Protein AF-A0AAD7XKT9-F1 (afdb_monomer_lite)

Radius of gyration: 31.29 Å; chains: 1; bounding box: 62×63×90 Å

Structure (mmCIF, N/CA/C/O backbone):
data_AF-A0AAD7XKT9-F1
#
_entry.id   AF-A0AAD7XKT9-F1
#
loop_
_atom_site.group_PDB
_atom_site.id
_atom_site.type_symbol
_atom_site.label_atom_id
_atom_site.label_alt_id
_atom_site.label_comp_id
_atom_site.label_asym_id
_atom_site.label_entity_id
_atom_site.label_seq_id
_atom_site.pdbx_PDB_ins_code
_atom_site.Cartn_x
_atom_site.Cartn_y
_atom_site.Cartn_z
_atom_site.occupancy
_atom_site.B_iso_or_equiv
_atom_site.auth_seq_id
_atom_site.auth_comp_id
_atom_site.auth_asym_id
_atom_site.auth_atom_id
_atom_site.pdbx_PDB_model_num
ATOM 1 N N . MET A 1 1 ? 28.149 -13.168 -41.377 1.00 50.00 1 MET A N 1
ATOM 2 C CA . MET A 1 1 ? 27.224 -12.061 -41.075 1.00 50.00 1 MET A CA 1
ATOM 3 C C . MET A 1 1 ? 26.527 -12.476 -39.806 1.00 50.00 1 MET A C 1
ATOM 5 O O . MET A 1 1 ? 25.830 -13.478 -39.838 1.00 50.00 1 MET A O 1
ATOM 9 N N . ASP A 1 2 ? 26.851 -11.838 -38.690 1.00 61.97 2 ASP A N 1
ATOM 10 C CA . ASP A 1 2 ? 26.369 -12.260 -37.379 1.00 61.97 2 ASP A CA 1
ATOM 11 C C . ASP A 1 2 ? 24.854 -12.036 -37.296 1.00 61.97 2 ASP A C 1
ATOM 13 O O . ASP A 1 2 ? 24.376 -10.904 -37.407 1.00 61.97 2 ASP A O 1
ATOM 17 N N . ASP A 1 3 ? 24.083 -13.110 -37.130 1.00 72.94 3 ASP A N 1
ATOM 18 C CA . ASP A 1 3 ? 22.617 -13.035 -37.056 1.00 72.94 3 ASP A CA 1
ATOM 19 C C . ASP A 1 3 ? 22.148 -12.073 -35.948 1.00 72.94 3 ASP A C 1
ATOM 21 O O . ASP A 1 3 ? 21.093 -11.444 -36.049 1.00 72.94 3 ASP A O 1
ATOM 25 N N . ASP A 1 4 ? 22.965 -11.912 -34.908 1.00 74.69 4 ASP A N 1
ATOM 26 C CA . ASP A 1 4 ? 22.652 -11.119 -33.721 1.00 74.69 4 ASP A CA 1
ATOM 27 C C . ASP A 1 4 ? 22.778 -9.608 -33.973 1.00 74.69 4 ASP A C 1
ATOM 29 O O . ASP A 1 4 ? 21.993 -8.817 -33.439 1.00 74.69 4 ASP A O 1
ATOM 33 N N . THR A 1 5 ? 23.707 -9.180 -34.841 1.00 80.94 5 THR A N 1
ATOM 34 C CA . THR A 1 5 ? 23.798 -7.766 -35.255 1.00 80.94 5 THR A CA 1
ATOM 35 C C . THR A 1 5 ? 22.624 -7.395 -36.156 1.00 80.94 5 THR A C 1
ATOM 37 O O . THR A 1 5 ? 21.988 -6.360 -35.946 1.00 80.94 5 THR A O 1
ATOM 40 N N . SER A 1 6 ? 22.249 -8.299 -37.064 1.00 85.75 6 SER A N 1
ATOM 41 C CA . SER A 1 6 ? 21.076 -8.140 -37.934 1.00 85.75 6 SER A CA 1
ATOM 42 C C . SER A 1 6 ? 19.774 -8.039 -37.128 1.00 85.75 6 SER A C 1
ATOM 44 O O . SER A 1 6 ? 18.918 -7.198 -37.418 1.00 85.75 6 SER A O 1
ATOM 46 N N . LEU A 1 7 ? 19.636 -8.841 -36.064 1.00 86.19 7 LEU A N 1
ATOM 47 C CA . LEU A 1 7 ? 18.482 -8.804 -35.164 1.00 86.19 7 LEU A CA 1
ATOM 48 C C . LEU A 1 7 ? 18.385 -7.474 -34.403 1.00 86.19 7 LEU A C 1
ATOM 50 O O . LEU A 1 7 ? 17.301 -6.892 -34.307 1.00 86.19 7 LEU A O 1
ATOM 54 N N . ARG A 1 8 ? 19.508 -6.970 -33.881 1.00 88.56 8 ARG A N 1
ATOM 55 C CA . ARG A 1 8 ? 19.562 -5.691 -33.157 1.00 88.56 8 ARG A CA 1
ATOM 56 C C . ARG A 1 8 ? 19.180 -4.512 -34.046 1.00 88.56 8 ARG A C 1
ATOM 58 O O . ARG A 1 8 ? 18.390 -3.666 -33.620 1.00 88.56 8 ARG A O 1
ATOM 65 N N . ASP A 1 9 ? 19.671 -4.490 -35.279 1.00 89.69 9 ASP A N 1
ATOM 66 C CA . ASP A 1 9 ? 19.335 -3.450 -36.251 1.00 89.69 9 ASP A CA 1
ATOM 67 C C . ASP A 1 9 ? 17.856 -3.495 -36.652 1.00 89.69 9 ASP A C 1
ATOM 69 O O . ASP A 1 9 ? 17.202 -2.449 -36.729 1.00 89.69 9 ASP A O 1
ATOM 73 N N . ALA A 1 10 ? 17.293 -4.693 -36.846 1.00 89.31 10 ALA A N 1
ATOM 74 C CA . ALA A 1 10 ? 15.871 -4.868 -37.134 1.00 89.31 10 ALA A CA 1
ATOM 75 C C . ALA A 1 10 ? 14.988 -4.393 -35.969 1.00 89.31 10 ALA A C 1
ATOM 77 O O . ALA A 1 10 ? 14.050 -3.622 -36.179 1.00 89.31 10 ALA A O 1
ATOM 78 N N . VAL A 1 11 ? 15.321 -4.764 -34.727 1.00 89.88 11 VAL A N 1
ATOM 79 C CA . VAL A 1 11 ? 14.619 -4.279 -33.525 1.00 89.88 11 VAL A CA 1
ATOM 80 C C . VAL A 1 11 ? 14.697 -2.752 -33.429 1.00 89.88 11 VAL A C 1
ATOM 82 O O . VAL A 1 11 ? 13.676 -2.096 -33.217 1.00 89.88 11 VAL A O 1
ATOM 85 N N . GLY A 1 12 ? 15.873 -2.164 -33.667 1.00 89.25 12 GLY A N 1
ATOM 86 C CA . GLY A 1 12 ? 16.052 -0.712 -33.682 1.00 89.25 12 GLY A CA 1
ATOM 87 C C . GLY A 1 12 ? 15.210 -0.004 -34.751 1.00 89.25 12 GLY A C 1
ATOM 88 O O . GLY A 1 12 ? 14.642 1.056 -34.485 1.00 89.25 12 GLY A O 1
ATOM 89 N N . LYS A 1 13 ? 15.076 -0.583 -35.952 1.00 90.56 13 LYS A N 1
ATOM 90 C CA . LYS A 1 13 ? 14.202 -0.057 -37.018 1.00 90.56 13 LYS A CA 1
ATOM 91 C C . LYS A 1 13 ? 12.722 -0.127 -36.640 1.00 90.56 13 LYS A C 1
ATOM 93 O O . LYS A 1 13 ? 12.001 0.843 -36.871 1.00 90.56 13 LYS A O 1
ATOM 98 N N . VAL A 1 14 ? 1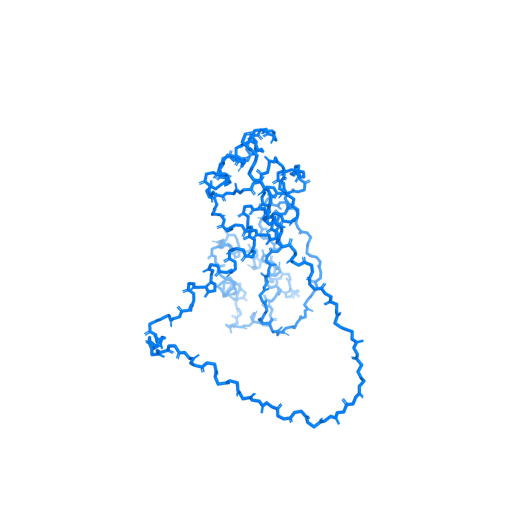2.278 -1.228 -36.033 1.00 90.88 14 VAL A N 1
ATOM 99 C CA . VAL A 1 14 ? 10.883 -1.398 -35.591 1.00 90.88 14 VAL A CA 1
ATOM 100 C C . VAL A 1 14 ? 10.526 -0.392 -34.496 1.00 90.88 14 VAL A C 1
ATOM 102 O O . VAL A 1 14 ? 9.491 0.262 -34.586 1.00 90.88 14 VAL A O 1
ATOM 105 N N . LEU A 1 15 ? 11.404 -0.178 -33.514 1.00 89.50 15 LEU A N 1
ATOM 106 C CA . LEU A 1 15 ? 11.154 0.750 -32.400 1.00 89.50 15 LEU A CA 1
ATOM 107 C C . LEU A 1 15 ? 11.192 2.232 -32.792 1.00 89.50 15 LEU A C 1
ATOM 109 O O . LEU A 1 15 ? 10.666 3.074 -32.070 1.00 89.50 15 LEU A O 1
ATOM 113 N N . LYS A 1 16 ? 11.777 2.571 -33.946 1.00 88.44 16 LYS A N 1
ATOM 114 C CA . LYS A 1 16 ? 11.641 3.913 -34.539 1.00 88.44 16 LYS A CA 1
ATOM 115 C C . LYS A 1 16 ? 10.251 4.150 -35.131 1.00 88.44 16 LYS A C 1
ATOM 117 O O . LYS A 1 16 ? 9.827 5.296 -35.226 1.00 88.44 16 LYS A O 1
ATOM 122 N N . LYS A 1 17 ? 9.569 3.083 -35.558 1.00 87.19 17 LYS A N 1
ATOM 123 C CA . LYS A 1 17 ? 8.234 3.139 -36.172 1.00 87.19 17 LYS A CA 1
ATOM 124 C C . LYS A 1 17 ? 7.115 2.951 -35.144 1.00 87.19 17 LYS A C 1
ATOM 126 O O . LYS A 1 17 ? 5.998 3.401 -35.376 1.00 87.19 17 LYS A O 1
ATOM 131 N N . VAL A 1 18 ? 7.403 2.263 -34.040 1.00 86.44 18 VAL A N 1
ATOM 132 C CA . VAL A 1 18 ? 6.399 1.729 -33.119 1.00 86.44 18 VAL A CA 1
ATOM 133 C C . VAL A 1 18 ? 6.834 1.926 -31.667 1.00 86.44 18 VAL A C 1
ATOM 135 O O . VAL A 1 18 ? 7.963 1.601 -31.306 1.00 86.44 18 VAL A O 1
ATOM 138 N N . ASP A 1 19 ? 5.924 2.416 -30.819 1.00 85.69 19 ASP A N 1
ATOM 139 C CA . ASP A 1 19 ? 6.184 2.571 -29.384 1.00 85.69 19 ASP A CA 1
ATOM 140 C C . ASP A 1 19 ? 6.036 1.212 -28.659 1.00 85.69 19 ASP A C 1
ATOM 142 O O . ASP A 1 19 ? 4.958 0.601 -28.694 1.00 85.69 19 ASP A O 1
ATOM 146 N N . PRO A 1 20 ? 7.089 0.711 -27.982 1.00 82.69 20 PRO A N 1
ATOM 147 C CA . PRO A 1 20 ? 7.028 -0.551 -27.247 1.00 82.69 20 PRO A CA 1
ATOM 148 C C . PRO A 1 20 ? 6.106 -0.509 -26.019 1.00 82.69 20 PRO A C 1
ATOM 150 O O . PRO A 1 20 ? 5.779 -1.565 -25.480 1.00 82.69 20 PRO A O 1
ATOM 153 N N . ALA A 1 21 ? 5.700 0.675 -25.544 1.00 80.88 21 ALA A N 1
ATOM 154 C CA . ALA A 1 21 ? 4.776 0.804 -24.417 1.00 80.88 21 ALA A CA 1
ATOM 155 C C . ALA A 1 21 ? 3.319 0.528 -24.812 1.00 80.88 21 ALA A C 1
ATOM 157 O O . ALA A 1 21 ? 2.537 0.050 -23.990 1.00 80.88 21 ALA A O 1
ATOM 158 N N . THR A 1 22 ? 2.954 0.832 -26.058 1.00 84.69 22 THR A N 1
ATOM 159 C CA . THR A 1 22 ? 1.606 0.600 -26.594 1.00 84.69 22 THR A CA 1
ATOM 160 C C . THR A 1 22 ? 1.512 -0.728 -27.333 1.00 84.69 22 THR A C 1
ATOM 162 O O . THR A 1 22 ? 0.444 -1.335 -27.375 1.00 84.69 22 THR A O 1
ATOM 165 N N . THR A 1 23 ? 2.632 -1.202 -27.878 1.00 85.00 23 THR A N 1
ATOM 166 C CA . THR A 1 23 ? 2.658 -2.358 -28.770 1.00 85.00 23 THR A CA 1
ATOM 167 C C . THR A 1 23 ? 3.185 -3.595 -28.060 1.00 85.00 23 THR A C 1
ATOM 169 O O . THR A 1 23 ? 4.271 -3.604 -27.484 1.00 85.00 23 THR A O 1
ATOM 172 N N . GLY A 1 24 ? 2.415 -4.683 -28.108 1.00 88.38 24 GLY A N 1
ATOM 173 C CA . GLY A 1 24 ? 2.778 -5.927 -27.439 1.00 88.38 24 GLY A CA 1
ATOM 174 C C . GLY A 1 24 ? 4.003 -6.607 -28.063 1.00 88.38 24 GLY A C 1
ATOM 175 O O . GLY A 1 24 ? 4.205 -6.592 -29.275 1.00 88.38 24 GLY A O 1
ATOM 176 N N . LEU A 1 25 ? 4.779 -7.328 -27.245 1.00 87.75 25 LEU A N 1
ATOM 177 C CA . LEU A 1 25 ? 5.986 -8.059 -27.679 1.00 87.75 25 LEU A CA 1
ATOM 178 C C . LEU A 1 25 ? 5.736 -9.032 -28.852 1.00 87.75 25 LEU A C 1
ATOM 180 O O . LEU A 1 25 ? 6.631 -9.295 -29.652 1.00 87.75 25 LEU A O 1
ATOM 184 N N . ARG A 1 26 ? 4.519 -9.582 -28.953 1.00 89.88 26 ARG A N 1
ATOM 185 C CA . ARG A 1 26 ? 4.109 -10.469 -30.054 1.00 89.88 26 ARG A CA 1
ATOM 186 C C . ARG A 1 26 ? 4.078 -9.741 -31.399 1.00 89.88 26 ARG A C 1
ATOM 188 O O . ARG A 1 26 ? 4.425 -10.327 -32.416 1.00 89.88 26 ARG A O 1
ATOM 195 N N . GLU A 1 27 ? 3.639 -8.494 -31.398 1.00 90.25 27 GLU A N 1
ATOM 196 C CA . GLU A 1 27 ? 3.500 -7.677 -32.598 1.00 90.25 27 GLU A CA 1
ATOM 197 C C . GLU A 1 27 ? 4.849 -7.098 -33.020 1.00 90.25 27 GLU A C 1
ATOM 199 O O . GLU A 1 27 ? 5.222 -7.225 -34.181 1.00 90.25 27 GLU A O 1
ATOM 204 N N . ILE A 1 28 ? 5.654 -6.642 -32.054 1.00 89.50 28 ILE A N 1
ATOM 205 C CA . ILE A 1 28 ? 7.054 -6.255 -32.289 1.00 89.50 28 ILE A CA 1
ATOM 206 C C . ILE A 1 28 ? 7.828 -7.404 -32.952 1.00 89.50 28 ILE A C 1
ATOM 208 O O . ILE A 1 28 ? 8.556 -7.182 -33.912 1.00 89.50 28 ILE A O 1
ATOM 212 N N . ARG A 1 29 ? 7.623 -8.652 -32.512 1.00 91.38 29 ARG A N 1
ATOM 213 C CA . ARG A 1 29 ? 8.248 -9.824 -33.145 1.00 91.38 29 ARG A CA 1
ATOM 214 C C . ARG A 1 29 ? 7.833 -10.021 -34.592 1.00 91.38 29 ARG A C 1
ATOM 216 O O . ARG A 1 29 ? 8.696 -10.247 -35.424 1.00 91.38 29 ARG A O 1
ATOM 223 N N . ARG A 1 30 ? 6.536 -9.938 -34.890 1.00 88.69 30 ARG A N 1
ATOM 224 C CA . ARG A 1 30 ? 6.042 -10.076 -36.269 1.00 88.69 30 ARG A CA 1
ATOM 225 C C . ARG A 1 30 ? 6.650 -9.017 -37.184 1.00 88.69 30 ARG A C 1
ATOM 227 O O . ARG A 1 30 ? 6.999 -9.315 -38.320 1.00 88.69 30 ARG A O 1
ATOM 234 N N . LEU A 1 31 ? 6.809 -7.798 -36.676 1.00 90.06 31 LEU A N 1
ATOM 235 C CA . LEU A 1 31 ? 7.451 -6.713 -37.412 1.00 90.06 31 LEU A CA 1
ATOM 236 C C . LEU A 1 31 ? 8.945 -6.987 -37.635 1.00 90.06 31 LEU A C 1
ATOM 238 O O . LEU A 1 31 ? 9.432 -6.779 -38.739 1.00 90.06 31 LEU A O 1
ATOM 242 N N . VAL A 1 32 ? 9.651 -7.528 -36.639 1.00 90.25 32 VAL A N 1
ATOM 243 C CA . VAL A 1 32 ? 11.058 -7.948 -36.781 1.00 90.25 32 VAL A CA 1
ATOM 244 C C . VAL A 1 32 ? 11.206 -9.102 -37.783 1.00 90.25 32 VAL A C 1
ATOM 246 O O . VAL A 1 32 ? 12.103 -9.062 -38.618 1.00 90.25 32 VAL A O 1
ATOM 249 N N . GLU A 1 33 ? 10.307 -10.090 -37.760 1.00 89.69 33 GLU A N 1
ATOM 250 C CA . GLU A 1 33 ? 10.266 -11.186 -38.745 1.00 89.69 33 GLU A CA 1
ATOM 251 C C . GLU A 1 33 ? 10.058 -10.651 -40.168 1.00 89.69 33 GLU A C 1
ATOM 253 O O . GLU A 1 33 ? 10.706 -11.113 -41.104 1.00 89.69 33 GLU A O 1
ATOM 258 N N . THR A 1 34 ? 9.213 -9.627 -40.317 1.00 89.44 34 THR A N 1
ATOM 259 C CA . THR A 1 34 ? 8.946 -8.973 -41.606 1.00 89.44 34 THR A CA 1
ATOM 260 C C . THR A 1 34 ? 10.161 -8.187 -42.108 1.00 89.44 34 THR A C 1
ATOM 262 O O . THR A 1 34 ? 10.492 -8.265 -43.286 1.00 89.44 34 THR A O 1
ATOM 265 N N . GLU A 1 35 ? 10.859 -7.461 -41.230 1.00 89.00 35 GLU A N 1
ATOM 266 C CA . GLU A 1 35 ? 12.060 -6.682 -41.584 1.00 89.00 35 GLU A CA 1
ATOM 267 C C . GLU A 1 35 ? 13.264 -7.570 -41.945 1.00 89.00 35 GLU A C 1
ATOM 269 O O . GLU A 1 35 ? 14.113 -7.156 -42.731 1.00 89.00 35 GLU A O 1
ATOM 274 N N . LEU A 1 36 ? 13.335 -8.787 -41.396 1.00 86.75 36 LEU A N 1
ATOM 275 C CA . LEU A 1 36 ? 14.387 -9.766 -41.697 1.00 86.75 36 LEU A CA 1
ATOM 276 C C . LEU A 1 36 ? 14.007 -10.756 -42.812 1.00 86.75 36 LEU A C 1
ATOM 278 O O . LEU A 1 36 ? 14.834 -11.581 -43.193 1.00 86.75 36 LEU A O 1
ATOM 282 N N . GLY A 1 37 ? 12.774 -10.703 -43.328 1.00 86.25 37 GLY A N 1
ATOM 283 C CA . GLY A 1 37 ? 12.284 -11.643 -44.342 1.00 86.25 37 GLY A CA 1
ATOM 284 C C . GLY A 1 37 ? 12.218 -13.096 -43.856 1.00 86.25 37 GLY A C 1
ATOM 285 O O . GLY A 1 37 ? 12.371 -14.023 -44.651 1.00 86.25 37 GLY A O 1
ATOM 286 N N . LEU A 1 38 ? 12.033 -13.308 -42.550 1.00 86.00 38 LEU A N 1
ATOM 287 C CA . LEU A 1 38 ? 12.023 -14.632 -41.933 1.00 86.00 38 LEU A CA 1
ATOM 288 C C . LEU A 1 38 ? 10.631 -15.272 -41.986 1.00 86.00 38 LEU A C 1
ATOM 290 O O . LEU A 1 38 ? 9.602 -14.598 -42.048 1.00 86.00 38 LEU A O 1
ATOM 294 N N . ALA A 1 39 ? 10.600 -16.604 -41.910 1.00 84.56 39 ALA A N 1
ATOM 295 C CA . ALA A 1 39 ? 9.352 -17.351 -41.795 1.00 84.56 39 ALA A CA 1
ATOM 296 C C . ALA A 1 39 ? 8.579 -16.945 -40.521 1.00 84.56 39 ALA A C 1
ATOM 298 O O . ALA A 1 39 ? 9.194 -16.644 -39.491 1.00 84.56 39 ALA A O 1
ATOM 299 N N . PRO A 1 40 ? 7.234 -16.976 -40.544 1.00 83.62 40 PRO A N 1
ATOM 300 C CA . PRO A 1 40 ? 6.444 -16.643 -39.366 1.00 83.62 40 PRO A CA 1
ATOM 301 C C . PRO A 1 40 ? 6.806 -17.584 -38.215 1.00 83.62 40 PRO A C 1
ATOM 303 O O . PRO A 1 40 ? 6.849 -18.799 -38.410 1.00 83.62 40 PRO A O 1
ATOM 306 N N . LYS A 1 41 ? 7.009 -17.030 -37.012 1.00 83.69 41 LYS A N 1
ATOM 307 C CA . LYS A 1 41 ? 7.456 -17.746 -35.797 1.00 83.69 41 LYS A CA 1
ATOM 308 C C . LYS A 1 41 ? 8.931 -18.159 -35.776 1.00 83.69 41 LYS A C 1
ATOM 310 O O . LYS A 1 41 ? 9.358 -18.777 -34.800 1.00 83.69 41 LYS A O 1
ATOM 315 N N . ALA A 1 42 ? 9.740 -17.814 -36.778 1.00 83.00 42 ALA A N 1
ATOM 316 C CA . ALA A 1 42 ? 11.180 -18.087 -36.736 1.00 83.00 42 ALA A CA 1
ATOM 317 C C . ALA A 1 42 ? 11.863 -17.399 -35.537 1.00 83.00 42 ALA A C 1
ATOM 319 O O . ALA A 1 42 ? 12.819 -17.927 -34.968 1.00 83.00 42 ALA A O 1
ATOM 320 N N . CYS A 1 43 ? 11.327 -16.260 -35.087 1.00 82.81 43 CYS A N 1
ATOM 321 C CA . CYS A 1 43 ? 11.841 -15.529 -33.934 1.00 82.81 43 CYS A CA 1
ATOM 322 C C . CYS A 1 43 ? 11.267 -16.011 -32.587 1.00 82.81 43 CYS A C 1
ATOM 324 O O . CYS A 1 43 ? 11.541 -15.394 -31.555 1.00 82.81 43 CYS A O 1
ATOM 326 N N . ASP A 1 44 ? 10.484 -17.099 -32.547 1.00 85.38 44 ASP A N 1
ATOM 327 C CA . ASP A 1 44 ? 9.947 -17.632 -31.288 1.00 85.38 44 ASP A CA 1
ATOM 328 C C . ASP A 1 44 ? 11.047 -18.185 -30.377 1.00 85.38 44 ASP A C 1
ATOM 330 O O . ASP A 1 44 ? 11.004 -17.948 -29.167 1.00 85.38 44 ASP A O 1
ATOM 334 N N . ALA A 1 45 ? 12.066 -18.825 -30.958 1.00 83.94 45 ALA A N 1
ATOM 335 C CA . ALA A 1 45 ? 13.240 -19.310 -30.231 1.00 83.94 45 ALA A CA 1
ATOM 336 C C . ALA A 1 45 ? 14.094 -18.164 -29.656 1.00 83.94 45 ALA A C 1
ATOM 338 O O . ALA A 1 45 ? 14.691 -18.314 -28.595 1.00 83.94 45 ALA A O 1
ATOM 339 N N . ARG A 1 46 ? 14.095 -16.994 -30.313 1.00 83.75 46 ARG A N 1
ATOM 340 C CA . ARG A 1 46 ? 14.837 -15.784 -29.902 1.00 83.75 46 ARG A CA 1
ATOM 341 C C . ARG A 1 46 ? 13.943 -14.738 -29.222 1.00 83.75 46 ARG A C 1
ATOM 343 O O . ARG A 1 46 ? 14.266 -13.553 -29.158 1.00 83.75 46 ARG A O 1
ATOM 350 N N . LYS A 1 47 ? 12.793 -15.164 -28.684 1.00 87.12 47 LYS A N 1
ATOM 351 C CA . LYS A 1 47 ? 11.822 -14.302 -27.987 1.00 87.12 47 LYS A CA 1
ATOM 352 C C . LYS A 1 47 ? 12.462 -13.448 -26.896 1.00 87.12 47 LYS A C 1
ATOM 354 O O . LYS A 1 47 ? 12.146 -12.261 -26.785 1.00 87.12 47 LYS A O 1
ATOM 359 N N . ASP A 1 48 ? 13.270 -14.080 -26.058 1.00 86.06 48 ASP A N 1
ATOM 360 C CA . ASP A 1 48 ? 13.836 -13.442 -24.872 1.00 86.06 48 ASP A CA 1
ATOM 361 C C . ASP A 1 48 ? 14.952 -12.468 -25.248 1.00 86.06 48 ASP A C 1
ATOM 363 O O . ASP A 1 48 ? 15.077 -11.401 -24.649 1.00 86.06 48 ASP A O 1
ATOM 367 N N . GLU A 1 49 ? 15.675 -12.774 -26.321 1.00 86.44 49 GLU A N 1
ATOM 368 C CA . GLU A 1 49 ? 16.683 -11.901 -26.909 1.00 86.44 49 GLU A CA 1
ATOM 369 C C . GLU A 1 49 ? 16.058 -10.638 -27.512 1.00 86.44 49 GLU A C 1
ATOM 371 O O . GLU A 1 49 ? 16.466 -9.529 -27.173 1.00 86.44 49 GLU A O 1
ATOM 376 N N . ILE A 1 50 ? 14.975 -10.771 -28.288 1.00 86.44 50 ILE A N 1
ATOM 377 C CA . ILE A 1 50 ? 14.215 -9.616 -28.796 1.00 86.44 50 ILE A CA 1
ATOM 378 C C . ILE A 1 50 ? 13.677 -8.773 -27.637 1.00 86.44 50 ILE A C 1
ATOM 380 O O . ILE A 1 50 ? 13.753 -7.548 -27.675 1.00 86.44 50 ILE A O 1
ATOM 384 N N . ARG A 1 51 ? 13.160 -9.403 -26.575 1.00 88.50 51 ARG A N 1
ATOM 385 C CA . ARG A 1 51 ? 12.676 -8.679 -25.389 1.00 88.50 51 ARG A CA 1
ATOM 386 C C . ARG A 1 51 ? 13.795 -7.879 -24.722 1.00 88.50 51 ARG A C 1
ATOM 388 O O . ARG A 1 51 ? 13.570 -6.725 -24.357 1.00 88.50 51 ARG A O 1
ATOM 395 N N . ARG A 1 52 ? 14.979 -8.477 -24.570 1.00 87.62 52 ARG A N 1
ATOM 396 C CA . ARG A 1 52 ? 16.164 -7.814 -24.014 1.00 87.62 52 ARG A CA 1
ATOM 397 C C . ARG A 1 52 ? 16.585 -6.631 -24.881 1.00 87.62 52 ARG A C 1
ATOM 399 O O . ARG A 1 52 ? 16.766 -5.541 -24.351 1.00 87.62 52 ARG A O 1
ATOM 406 N N . LEU A 1 53 ? 16.652 -6.822 -26.195 1.00 87.00 53 LEU A N 1
ATOM 407 C CA . LEU A 1 53 ? 17.005 -5.766 -27.139 1.00 87.00 53 LEU A CA 1
ATOM 408 C C . LEU A 1 53 ? 15.991 -4.624 -27.122 1.00 87.00 53 LEU A C 1
ATOM 410 O O . LEU A 1 53 ? 16.399 -3.469 -27.133 1.00 87.00 53 LEU A O 1
ATOM 414 N N . VAL A 1 54 ? 14.690 -4.909 -27.023 1.00 87.56 54 VAL A N 1
ATOM 415 C CA . VAL A 1 54 ? 13.650 -3.874 -26.898 1.00 87.56 54 VAL A CA 1
ATOM 416 C C . VAL A 1 54 ? 13.823 -3.053 -25.621 1.00 87.56 54 VAL A C 1
ATOM 418 O O . VAL A 1 54 ? 13.745 -1.829 -25.663 1.00 87.56 54 VAL A O 1
ATOM 421 N N . LEU A 1 55 ? 14.116 -3.701 -24.492 1.00 83.94 55 LEU A N 1
ATOM 422 C CA . LEU A 1 55 ? 14.409 -3.012 -23.229 1.00 83.94 55 LEU A CA 1
ATOM 423 C C . LEU A 1 55 ? 15.693 -2.173 -23.309 1.00 83.94 55 LEU A C 1
ATOM 425 O O . LEU A 1 55 ? 15.740 -1.074 -22.762 1.00 83.94 55 LEU A O 1
ATOM 429 N N . GLU A 1 56 ? 16.718 -2.673 -23.998 1.00 82.81 56 GLU A N 1
ATOM 430 C CA . GLU A 1 56 ? 18.017 -2.010 -24.136 1.00 82.81 56 GLU A CA 1
ATOM 431 C C . GLU A 1 56 ? 17.978 -0.809 -25.093 1.00 82.81 56 GLU A C 1
ATOM 433 O O . GLU A 1 56 ? 18.580 0.225 -24.810 1.00 82.81 56 GLU A O 1
ATOM 438 N N . THR A 1 57 ? 17.257 -0.937 -26.208 1.00 76.81 57 THR A N 1
ATOM 439 C CA . THR A 1 57 ? 17.181 0.072 -27.279 1.00 76.81 57 THR A CA 1
ATOM 440 C C . THR A 1 57 ? 16.035 1.064 -27.105 1.00 76.81 57 THR A C 1
ATOM 442 O O . THR A 1 57 ? 16.062 2.136 -27.711 1.00 76.81 57 THR A O 1
ATOM 445 N N . SER A 1 58 ? 15.043 0.761 -26.260 1.00 70.19 58 SER A N 1
ATOM 446 C CA . SER A 1 58 ? 14.029 1.746 -25.889 1.00 70.19 58 SER A CA 1
ATOM 447 C C . SER A 1 58 ? 14.684 2.930 -25.160 1.00 70.19 58 SER A C 1
ATOM 449 O O . SER A 1 58 ? 15.495 2.726 -24.249 1.00 70.19 58 SER A O 1
ATOM 451 N N . PRO A 1 59 ? 14.369 4.186 -25.533 1.00 59.03 59 PRO A N 1
ATOM 452 C CA . PRO A 1 59 ? 14.926 5.342 -24.855 1.00 59.03 59 PRO A CA 1
ATOM 453 C C . PRO A 1 59 ? 14.472 5.311 -23.397 1.00 59.03 59 PRO A C 1
ATOM 455 O O . PRO A 1 59 ? 13.295 5.512 -23.087 1.00 59.03 59 PRO A O 1
ATOM 458 N N . LYS A 1 60 ? 15.425 5.057 -22.491 1.00 52.84 60 LYS A N 1
ATOM 459 C CA . LYS A 1 60 ? 15.242 5.165 -21.044 1.00 52.84 60 LYS A CA 1
ATOM 460 C C . LYS A 1 60 ? 14.828 6.603 -20.727 1.00 52.84 60 LYS A C 1
ATOM 462 O O . LYS A 1 60 ? 15.671 7.456 -20.454 1.00 52.84 60 LYS A O 1
ATOM 467 N N . LYS A 1 61 ? 13.524 6.900 -20.737 1.00 49.09 61 LYS A N 1
ATOM 468 C CA . LYS A 1 61 ? 12.994 8.059 -20.012 1.00 49.09 61 LYS A CA 1
ATOM 469 C C . LYS A 1 61 ? 13.522 7.903 -18.592 1.00 49.09 61 LYS A C 1
ATOM 471 O O . LYS A 1 61 ? 13.189 6.905 -17.960 1.00 49.09 61 LYS A O 1
ATOM 476 N N . LYS A 1 62 ? 14.386 8.829 -18.150 1.00 43.31 62 LYS A N 1
ATOM 477 C CA . LYS A 1 62 ? 14.987 8.893 -16.808 1.00 43.31 62 LYS A CA 1
ATOM 478 C C . LYS A 1 62 ? 13.924 8.579 -15.750 1.00 43.31 62 LYS A C 1
ATOM 480 O O . LYS A 1 62 ? 13.215 9.461 -15.279 1.00 43.31 62 LYS A O 1
ATOM 485 N N . LYS A 1 63 ? 13.803 7.309 -15.388 1.00 43.47 63 LYS A N 1
ATOM 486 C CA . LYS A 1 63 ? 13.110 6.842 -14.201 1.00 43.47 63 LYS A CA 1
ATOM 487 C C . LYS A 1 63 ? 14.180 6.170 -13.367 1.00 43.47 63 LYS A C 1
ATOM 489 O O . LYS A 1 63 ? 14.954 5.354 -13.856 1.00 43.47 63 LYS A O 1
ATOM 494 N N . ARG A 1 64 ? 14.256 6.681 -12.146 1.00 40.56 64 ARG A N 1
ATOM 495 C CA . ARG A 1 64 ? 15.202 6.378 -11.081 1.00 40.56 64 ARG A CA 1
ATOM 496 C C . ARG A 1 64 ? 15.543 4.889 -11.024 1.00 40.56 64 ARG A C 1
ATOM 498 O O . ARG A 1 64 ? 14.670 4.044 -11.208 1.00 40.56 64 ARG A O 1
ATOM 505 N N . ALA A 1 65 ? 16.819 4.629 -10.761 1.00 47.41 65 ALA A N 1
ATOM 506 C CA . ALA A 1 65 ? 17.402 3.313 -10.592 1.00 47.41 65 ALA A CA 1
ATOM 507 C C . ALA A 1 65 ? 16.523 2.400 -9.722 1.00 47.41 65 ALA A C 1
ATOM 509 O O . ALA A 1 65 ? 16.241 2.704 -8.564 1.00 47.41 65 ALA A O 1
ATOM 510 N N . ARG A 1 66 ? 16.131 1.259 -10.286 1.00 42.78 66 ARG A N 1
ATOM 511 C CA . ARG A 1 66 ? 15.932 0.025 -9.533 1.00 42.78 66 ARG A CA 1
ATOM 512 C C . ARG A 1 66 ? 16.890 -1.000 -10.121 1.00 42.78 66 ARG A C 1
ATOM 514 O O . ARG A 1 66 ? 16.877 -1.230 -11.327 1.00 42.78 66 ARG A O 1
ATOM 521 N N . ASN A 1 67 ? 17.759 -1.503 -9.250 1.00 47.50 67 ASN A N 1
ATOM 522 C CA . ASN A 1 67 ? 18.581 -2.680 -9.476 1.00 47.50 67 ASN A CA 1
ATOM 523 C C . ASN A 1 67 ? 17.662 -3.872 -9.745 1.00 47.50 67 ASN A C 1
ATOM 525 O O . ASN A 1 67 ? 16.815 -4.173 -8.909 1.00 47.50 67 ASN A O 1
ATOM 529 N N . ASP A 1 68 ? 17.879 -4.548 -10.864 1.00 41.06 68 ASP A N 1
ATOM 530 C CA . ASP A 1 68 ? 17.458 -5.929 -11.072 1.00 41.06 68 ASP A CA 1
ATOM 531 C C . ASP A 1 68 ? 18.695 -6.677 -11.561 1.00 41.06 68 ASP A C 1
ATOM 533 O O . ASP A 1 68 ? 19.022 -6.699 -12.749 1.00 41.06 68 ASP A O 1
ATOM 537 N N . ASP A 1 69 ? 19.413 -7.221 -10.586 1.00 46.47 69 ASP A N 1
ATOM 538 C CA . ASP A 1 69 ? 20.198 -8.424 -10.774 1.00 46.47 69 ASP A CA 1
ATOM 539 C C . ASP A 1 69 ? 19.375 -9.590 -10.210 1.00 46.47 69 ASP A C 1
ATOM 541 O O . ASP A 1 69 ? 18.556 -9.411 -9.307 1.00 46.47 69 ASP A O 1
ATOM 545 N N . VAL A 1 70 ? 19.671 -10.783 -10.711 1.00 43.03 70 VAL A N 1
ATOM 546 C CA . VAL A 1 70 ? 19.121 -12.100 -10.366 1.00 43.03 70 VAL A CA 1
ATOM 547 C C . VAL A 1 70 ? 18.055 -12.678 -11.308 1.00 43.03 70 VAL A C 1
ATOM 549 O O . VAL A 1 70 ? 16.971 -12.166 -11.578 1.00 43.03 70 VAL A O 1
ATOM 552 N N . GLN A 1 71 ? 18.477 -13.835 -11.802 1.00 45.19 71 GLN A N 1
ATOM 553 C CA . GLN A 1 71 ? 17.964 -14.677 -12.855 1.00 45.19 71 GLN A CA 1
ATOM 554 C C . GLN A 1 71 ? 16.775 -15.546 -12.418 1.00 45.19 71 GLN A C 1
ATOM 556 O O . GLN A 1 71 ? 16.417 -15.672 -11.251 1.00 45.19 71 GLN A O 1
ATOM 561 N N . ALA A 1 72 ? 16.201 -16.190 -13.430 1.00 48.38 72 ALA A N 1
ATOM 562 C CA . ALA A 1 72 ? 15.125 -17.164 -13.409 1.00 48.38 72 ALA A CA 1
ATOM 563 C C . ALA A 1 72 ? 15.216 -18.270 -12.336 1.00 48.38 72 ALA A C 1
ATOM 565 O O . ALA A 1 72 ? 16.228 -18.954 -12.245 1.00 48.38 72 ALA A O 1
ATOM 566 N N . ALA A 1 73 ? 14.081 -18.587 -11.691 1.00 41.59 73 ALA A N 1
ATOM 567 C CA . ALA A 1 73 ? 13.692 -19.967 -11.361 1.00 41.59 73 ALA A CA 1
ATOM 568 C C . ALA A 1 73 ? 12.207 -20.099 -10.938 1.00 41.59 73 ALA A C 1
ATOM 570 O O . ALA A 1 73 ? 11.775 -19.575 -9.923 1.00 41.59 73 ALA A O 1
ATOM 571 N N . LYS A 1 74 ? 11.465 -20.874 -11.743 1.00 44.22 74 LYS A N 1
ATOM 572 C CA . LYS A 1 74 ? 10.445 -21.891 -11.395 1.00 44.22 74 LYS A CA 1
ATOM 573 C C . LYS A 1 74 ? 9.290 -21.575 -10.409 1.00 44.22 74 LYS A C 1
ATOM 575 O O . LYS A 1 74 ? 9.451 -21.534 -9.204 1.00 44.22 74 LYS A O 1
ATOM 580 N N . LYS A 1 75 ? 8.085 -21.577 -11.003 1.00 49.78 75 LYS A N 1
ATOM 581 C CA . LYS A 1 75 ? 6.808 -22.230 -10.619 1.00 49.78 75 LYS A CA 1
ATOM 582 C C . LYS A 1 75 ? 6.495 -22.526 -9.130 1.00 49.78 75 LYS A C 1
ATOM 584 O O . LYS A 1 75 ? 7.177 -23.304 -8.479 1.00 49.78 75 LYS A O 1
ATOM 589 N N . THR A 1 76 ? 5.244 -22.175 -8.803 1.00 43.72 76 THR A N 1
ATOM 590 C CA . THR A 1 76 ? 4.267 -22.775 -7.861 1.00 43.72 76 THR A CA 1
ATOM 591 C C . THR A 1 76 ? 3.942 -21.999 -6.581 1.00 43.72 76 THR A C 1
ATOM 593 O O . THR A 1 76 ? 4.799 -21.414 -5.940 1.00 43.72 76 THR A O 1
ATOM 596 N N . LYS A 1 77 ? 2.641 -22.068 -6.262 1.00 37.53 77 LYS A N 1
ATOM 597 C CA . LYS A 1 77 ? 1.885 -21.561 -5.108 1.00 37.53 77 LYS A CA 1
ATOM 598 C C . LYS A 1 77 ? 1.593 -20.058 -5.023 1.00 37.53 77 LYS A C 1
ATOM 600 O O . LYS A 1 77 ? 2.336 -19.242 -4.504 1.00 37.53 77 LYS A O 1
ATOM 605 N N . LYS A 1 78 ? 0.379 -19.779 -5.504 1.00 47.62 78 LYS A N 1
ATOM 606 C CA . LYS A 1 78 ? -0.617 -18.847 -4.971 1.00 47.62 78 LYS A CA 1
ATOM 607 C C . LYS A 1 78 ? -0.564 -18.840 -3.433 1.00 47.62 78 LYS A C 1
ATOM 609 O O . LYS A 1 78 ? -1.125 -19.724 -2.797 1.00 47.62 78 LYS A O 1
ATOM 614 N N . GLU A 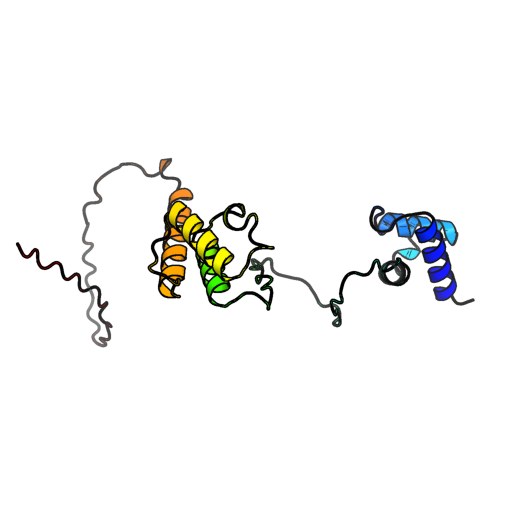1 79 ? 0.126 -17.864 -2.873 1.00 39.28 79 GLU A N 1
ATOM 615 C CA . GLU A 1 79 ? 0.043 -17.493 -1.466 1.00 39.28 79 GLU A CA 1
ATOM 616 C C . GLU A 1 79 ? 0.044 -15.966 -1.429 1.00 39.28 79 GLU A C 1
ATOM 618 O O . GLU A 1 79 ? 0.747 -15.309 -2.201 1.00 39.28 79 GLU A O 1
ATOM 623 N N . GLU A 1 80 ? -0.868 -15.415 -0.641 1.00 47.09 80 GLU A N 1
ATOM 624 C CA . GLU A 1 80 ? -1.203 -14.001 -0.575 1.00 47.09 80 GLU A CA 1
ATOM 625 C C . GLU A 1 80 ? 0.053 -13.156 -0.345 1.00 47.09 80 GLU A C 1
ATOM 627 O O . GLU A 1 80 ? 0.599 -13.087 0.756 1.00 47.09 80 GLU A O 1
ATOM 632 N N . THR A 1 81 ? 0.531 -12.479 -1.391 1.00 37.72 81 THR A N 1
ATOM 633 C CA . THR A 1 81 ? 1.606 -11.503 -1.241 1.00 37.72 81 THR A CA 1
ATOM 634 C C . THR A 1 81 ? 1.038 -10.287 -0.528 1.00 37.72 81 THR A C 1
ATOM 636 O O . THR A 1 81 ? 0.523 -9.357 -1.154 1.00 37.72 81 THR A O 1
ATOM 639 N N . ALA A 1 82 ? 1.148 -10.305 0.800 1.00 50.75 82 ALA A N 1
ATOM 640 C CA . ALA A 1 82 ? 1.168 -9.118 1.627 1.00 50.75 82 ALA A CA 1
ATOM 641 C C . ALA A 1 82 ? 2.163 -8.134 1.000 1.00 50.75 82 ALA A C 1
ATOM 643 O O . ALA A 1 82 ? 3.382 -8.304 1.075 1.00 50.75 82 ALA A O 1
ATOM 644 N N . THR A 1 83 ? 1.631 -7.119 0.323 1.00 45.31 83 THR A N 1
ATOM 645 C CA . THR A 1 83 ? 2.401 -5.998 -0.197 1.00 45.31 83 THR A CA 1
ATOM 646 C C . THR A 1 83 ? 3.120 -5.347 0.980 1.00 45.31 83 THR A C 1
ATOM 648 O O . THR A 1 83 ? 2.509 -4.670 1.821 1.00 45.31 83 THR A O 1
ATOM 651 N N . LYS A 1 84 ? 4.434 -5.599 1.065 1.00 52.34 84 LYS A N 1
ATOM 652 C CA . LYS A 1 84 ? 5.338 -4.839 1.926 1.00 52.34 84 LYS A CA 1
ATOM 653 C C . LYS A 1 84 ? 5.134 -3.356 1.588 1.00 52.34 84 LYS A C 1
ATOM 655 O O . LYS A 1 84 ? 5.129 -3.016 0.400 1.00 52.34 84 LYS A O 1
ATOM 660 N N . PRO A 1 85 ? 4.868 -2.495 2.583 1.00 50.00 85 PRO A N 1
ATOM 661 C CA . PRO A 1 85 ? 4.637 -1.086 2.322 1.00 50.00 85 PRO A CA 1
ATOM 662 C C . PRO A 1 85 ? 5.889 -0.484 1.682 1.00 50.00 85 PRO A C 1
ATOM 664 O O . PRO A 1 85 ? 7.006 -0.760 2.111 1.00 50.00 85 PRO A O 1
ATOM 667 N N . VAL A 1 86 ? 5.687 0.335 0.649 1.00 47.72 86 VAL A N 1
ATOM 668 C CA . VAL A 1 86 ? 6.680 1.326 0.233 1.00 47.72 86 VAL A CA 1
ATOM 669 C C . VAL A 1 86 ? 6.741 2.328 1.379 1.00 47.72 86 VAL A C 1
ATOM 671 O O . VAL A 1 86 ? 5.936 3.254 1.454 1.00 47.72 86 VAL A O 1
ATOM 674 N N . GLU A 1 87 ? 7.600 2.049 2.350 1.00 54.12 87 GLU A N 1
ATOM 675 C CA . GLU A 1 87 ? 7.972 3.015 3.369 1.00 54.12 87 GLU A CA 1
ATOM 676 C C . GLU A 1 87 ? 8.825 4.055 2.658 1.00 54.12 87 GLU A C 1
ATOM 678 O O . GLU A 1 87 ? 9.880 3.738 2.115 1.00 54.12 87 GLU A O 1
ATOM 683 N N . ASN A 1 88 ? 8.326 5.288 2.574 1.00 54.00 88 ASN A N 1
ATOM 684 C CA . ASN A 1 88 ? 9.218 6.390 2.271 1.00 54.00 88 ASN A CA 1
ATOM 685 C C . ASN A 1 88 ? 10.140 6.489 3.487 1.00 54.00 88 ASN A C 1
ATOM 687 O O . ASN A 1 88 ? 9.668 6.791 4.582 1.00 54.00 88 ASN A O 1
ATOM 691 N N . GLU A 1 89 ? 11.425 6.197 3.302 1.00 55.38 89 GLU A N 1
ATOM 692 C CA . GLU A 1 89 ? 12.454 6.222 4.356 1.00 55.38 89 GLU A CA 1
ATOM 693 C C . GLU A 1 89 ? 12.632 7.617 5.002 1.00 55.38 89 GLU A C 1
ATOM 695 O O . GLU A 1 89 ? 13.397 7.771 5.944 1.00 55.38 89 GLU A O 1
ATOM 700 N N . GLU A 1 90 ? 11.894 8.624 4.525 1.00 61.22 90 GLU A N 1
ATOM 701 C CA . GLU A 1 90 ? 11.905 10.018 4.981 1.00 61.22 90 GLU A CA 1
ATOM 702 C C . GLU A 1 90 ? 10.743 10.372 5.935 1.00 61.22 90 GLU A C 1
ATOM 704 O O . GLU A 1 90 ? 10.634 11.516 6.371 1.00 61.22 90 GLU A O 1
ATOM 709 N N . ASP A 1 91 ? 9.826 9.444 6.234 1.00 67.19 91 ASP A N 1
ATOM 710 C CA . ASP A 1 91 ? 8.711 9.727 7.146 1.00 67.19 91 ASP A CA 1
ATOM 711 C C . ASP A 1 91 ? 9.133 9.572 8.621 1.00 67.19 91 ASP A C 1
ATOM 713 O O . ASP A 1 91 ? 9.573 8.502 9.042 1.00 67.19 91 ASP A O 1
ATOM 717 N N . ASP A 1 92 ? 8.892 10.609 9.431 1.00 83.62 92 ASP A N 1
ATOM 718 C CA . ASP A 1 92 ? 9.034 10.559 10.890 1.00 83.62 92 ASP A CA 1
ATOM 719 C C . ASP A 1 92 ? 8.300 9.370 11.524 1.00 83.62 92 ASP A C 1
ATOM 721 O O . ASP A 1 92 ? 7.182 9.005 11.135 1.00 83.62 92 ASP A O 1
ATOM 725 N N . GLU A 1 93 ? 8.882 8.815 12.590 1.00 86.62 93 GLU A N 1
ATOM 726 C CA . GLU A 1 93 ? 8.367 7.620 13.268 1.00 86.62 93 GLU A CA 1
ATOM 727 C C . GLU A 1 93 ? 6.913 7.791 13.743 1.00 86.62 93 GLU A C 1
ATOM 729 O O . GLU A 1 93 ? 6.082 6.894 13.584 1.00 86.62 93 GLU A O 1
ATOM 734 N N . ARG A 1 94 ? 6.559 8.993 14.216 1.00 85.88 94 ARG A N 1
ATOM 735 C CA . ARG A 1 94 ? 5.189 9.354 14.624 1.00 85.88 94 ARG A CA 1
ATOM 736 C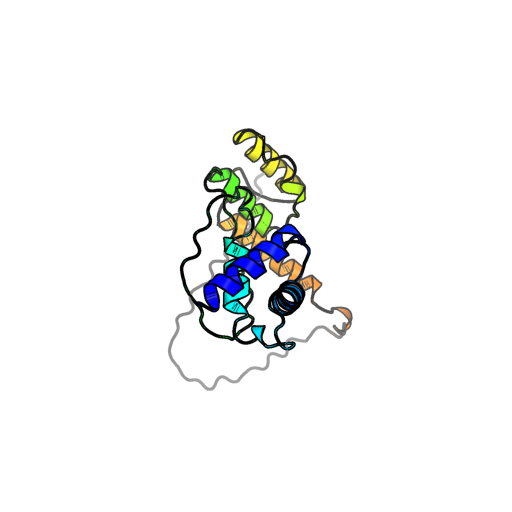 C . ARG A 1 94 ? 4.195 9.265 13.464 1.00 85.88 94 ARG A C 1
ATOM 738 O O . ARG A 1 94 ? 3.093 8.736 13.614 1.00 85.88 94 ARG A O 1
ATOM 745 N N . VAL A 1 95 ? 4.587 9.751 12.287 1.00 87.44 95 VAL A N 1
ATOM 746 C CA . VAL A 1 95 ? 3.762 9.694 11.072 1.00 87.44 95 VAL A CA 1
ATOM 747 C C . VAL A 1 95 ? 3.614 8.246 10.608 1.00 87.44 95 VAL A C 1
ATOM 749 O O . VAL A 1 95 ? 2.523 7.836 10.202 1.00 87.44 95 VAL A O 1
ATOM 752 N N . ARG A 1 96 ? 4.680 7.445 10.711 1.00 88.81 96 ARG A N 1
ATOM 753 C CA . ARG A 1 96 ? 4.656 6.017 10.377 1.00 88.81 96 ARG A CA 1
ATOM 754 C C . ARG A 1 96 ? 3.689 5.243 11.271 1.00 88.81 96 ARG A C 1
ATOM 756 O O . ARG A 1 96 ? 2.849 4.511 10.749 1.00 88.81 96 ARG A O 1
ATOM 763 N N . GLN A 1 97 ? 3.734 5.450 12.585 1.00 89.12 97 GLN A N 1
ATOM 764 C CA . GLN A 1 97 ? 2.827 4.786 13.529 1.00 89.12 97 GLN A CA 1
ATOM 765 C C . GLN A 1 97 ? 1.356 5.170 13.281 1.00 89.12 97 GLN A C 1
ATOM 767 O O . GLN A 1 97 ? 0.486 4.297 13.255 1.00 89.12 97 GLN A O 1
ATOM 772 N N . LEU A 1 98 ? 1.070 6.443 12.979 1.00 89.75 98 LEU A N 1
ATOM 773 C CA . LEU A 1 98 ? -0.275 6.890 12.583 1.00 89.75 98 LEU A CA 1
ATOM 774 C C . LEU A 1 98 ? -0.749 6.242 11.273 1.00 89.75 98 LEU A C 1
ATOM 776 O O . LEU A 1 98 ? -1.888 5.782 11.189 1.00 89.75 98 LEU A O 1
ATOM 780 N N . LYS A 1 99 ? 0.120 6.137 10.259 1.00 90.75 99 LYS A N 1
ATOM 781 C CA . LYS A 1 99 ? -0.185 5.421 9.005 1.00 90.75 99 LYS A CA 1
ATOM 782 C C . LYS A 1 99 ? -0.445 3.929 9.247 1.00 90.75 99 LYS A C 1
ATOM 784 O O . LYS A 1 99 ? -1.326 3.342 8.617 1.00 90.75 99 LYS A O 1
ATOM 789 N N . MET A 1 100 ? 0.289 3.304 10.168 1.00 90.12 100 MET A N 1
ATOM 790 C CA . MET A 1 100 ? 0.061 1.908 10.548 1.00 90.12 100 MET A CA 1
ATOM 791 C C . MET A 1 100 ? -1.291 1.719 11.238 1.00 90.12 100 MET A C 1
ATOM 793 O O . MET A 1 100 ? -2.023 0.797 10.873 1.00 90.12 100 MET A O 1
ATOM 797 N N . LEU A 1 101 ? -1.657 2.608 12.167 1.00 89.50 101 LEU A N 1
ATOM 798 C CA . LEU A 1 101 ? -2.969 2.582 12.813 1.00 89.50 101 LEU A CA 1
ATOM 799 C C . LEU A 1 101 ? -4.098 2.753 11.787 1.00 89.50 101 LEU A C 1
ATOM 801 O O . LEU A 1 101 ? -5.030 1.952 11.752 1.00 89.50 101 LEU A O 1
ATOM 805 N N . ALA A 1 102 ? -3.975 3.741 10.901 1.00 90.19 102 ALA A N 1
ATOM 806 C CA . ALA A 1 102 ? -4.916 3.988 9.812 1.00 90.19 102 ALA A CA 1
ATOM 807 C C . ALA A 1 102 ? -5.143 2.732 8.945 1.00 90.19 102 ALA A C 1
ATOM 809 O O . ALA A 1 102 ? -6.275 2.362 8.616 1.00 90.19 102 ALA A O 1
ATOM 810 N N . ARG A 1 103 ? -4.067 2.008 8.617 1.00 90.31 103 ARG A N 1
ATOM 811 C CA . ARG A 1 103 ? -4.151 0.737 7.883 1.00 90.31 103 ARG A CA 1
ATOM 812 C C . ARG A 1 103 ? -4.810 -0.372 8.707 1.00 90.31 103 ARG A C 1
ATOM 814 O O . ARG A 1 103 ? -5.608 -1.131 8.154 1.00 90.31 103 ARG A O 1
ATOM 821 N N . ALA A 1 104 ? -4.504 -0.466 10.001 1.00 90.50 104 ALA A N 1
ATOM 822 C CA . ALA A 1 104 ? -5.100 -1.452 10.903 1.00 90.50 104 ALA A CA 1
ATOM 823 C C . ALA A 1 104 ? -6.616 -1.256 11.041 1.00 90.50 104 ALA A C 1
ATOM 825 O O . ALA A 1 104 ? -7.365 -2.226 10.948 1.00 90.50 104 ALA A O 1
ATOM 826 N N . MET A 1 105 ? -7.068 -0.004 11.129 1.00 88.81 105 MET A N 1
ATOM 827 C CA . MET A 1 105 ? -8.487 0.362 11.104 1.00 88.81 105 MET A CA 1
ATOM 828 C C . MET A 1 105 ? -9.151 0.149 9.738 1.00 88.81 105 MET A C 1
ATOM 830 O O . MET A 1 105 ? -10.371 0.158 9.637 1.00 88.81 105 MET A O 1
ATOM 834 N N . GLY A 1 106 ? -8.370 -0.035 8.670 1.00 87.88 106 GLY A N 1
ATOM 835 C CA . GLY A 1 106 ? -8.906 -0.138 7.315 1.00 87.88 106 GLY A CA 1
ATOM 836 C C . GLY A 1 106 ? -9.444 1.180 6.774 1.00 87.88 106 GLY A C 1
ATOM 837 O O . GLY A 1 106 ? -10.277 1.171 5.871 1.00 87.88 106 GLY A O 1
ATOM 838 N N . THR A 1 107 ? -8.972 2.315 7.297 1.00 88.06 107 THR A N 1
ATOM 839 C CA . THR A 1 107 ? -9.371 3.617 6.766 1.00 88.06 107 THR A CA 1
ATOM 840 C C . THR A 1 107 ? -8.876 3.776 5.330 1.00 88.06 107 THR A C 1
ATOM 842 O O . THR A 1 107 ? -7.727 3.454 5.013 1.00 88.06 107 THR A O 1
ATOM 845 N N . GLY A 1 108 ? -9.760 4.256 4.457 1.00 86.94 108 GLY A N 1
ATOM 846 C CA . GLY A 1 108 ? -9.481 4.419 3.035 1.00 86.94 108 GLY A CA 1
ATOM 847 C C . GLY A 1 108 ? -8.448 5.512 2.716 1.00 86.94 108 GLY A C 1
ATOM 848 O O . GLY A 1 108 ? -8.007 6.261 3.593 1.00 86.94 108 GLY A O 1
ATOM 849 N N . PRO A 1 109 ? -8.094 5.672 1.427 1.00 87.00 109 PRO A N 1
ATOM 850 C CA . PRO A 1 109 ? -7.056 6.603 0.982 1.00 87.00 109 PRO A CA 1
ATOM 851 C C . PRO A 1 109 ? -7.385 8.081 1.249 1.00 87.00 109 PRO A C 1
ATOM 853 O O . PRO A 1 109 ? -6.492 8.927 1.208 1.00 87.00 109 PRO A O 1
ATOM 856 N N . SER A 1 110 ? -8.646 8.404 1.559 1.00 88.88 110 SER A N 1
ATOM 857 C CA . SER A 1 110 ? -9.095 9.755 1.905 1.00 88.88 110 SER A CA 1
ATOM 858 C C . SER A 1 110 ? -8.328 10.351 3.084 1.00 88.88 110 SER A C 1
ATOM 860 O O . SER A 1 110 ? -8.062 11.550 3.086 1.00 88.88 110 SER A O 1
ATOM 862 N N . VAL A 1 111 ? -7.922 9.522 4.053 1.00 89.50 111 VAL A N 1
ATOM 863 C CA . VAL A 1 111 ? -7.182 9.970 5.243 1.00 89.50 111 VAL A CA 1
ATOM 864 C C . VAL A 1 111 ? -5.816 10.551 4.867 1.00 89.50 111 VAL A C 1
ATOM 866 O O . VAL A 1 111 ? -5.337 11.468 5.531 1.00 89.50 111 VAL A O 1
ATOM 869 N N . TYR A 1 112 ? -5.228 10.114 3.749 1.00 88.94 112 TYR A N 1
ATOM 870 C CA . TYR A 1 112 ? -3.902 10.555 3.309 1.00 88.94 112 TYR A CA 1
ATOM 871 C C . TYR A 1 112 ? -3.916 11.711 2.301 1.00 88.94 112 TYR A C 1
ATOM 873 O O . TYR A 1 112 ? -2.859 12.197 1.891 1.00 88.94 112 TYR A O 1
ATOM 881 N N . ARG A 1 113 ? -5.098 12.170 1.873 1.00 88.56 113 ARG A N 1
ATOM 882 C CA . ARG A 1 113 ? -5.213 13.173 0.809 1.00 88.56 113 ARG A CA 1
ATOM 883 C C . ARG A 1 113 ? -4.620 14.515 1.259 1.00 88.56 113 ARG A C 1
ATOM 885 O O . ARG A 1 113 ? -4.975 15.030 2.318 1.00 88.56 113 ARG A O 1
ATOM 892 N N . GLY A 1 114 ? -3.720 15.078 0.452 1.00 84.75 114 GLY A N 1
ATOM 893 C CA . GLY A 1 114 ? -3.110 16.392 0.699 1.00 84.75 114 GLY A CA 1
ATOM 894 C C . GLY A 1 114 ? -1.949 16.417 1.702 1.00 84.75 114 GLY A C 1
ATOM 895 O O . GLY A 1 114 ? -1.428 17.492 1.963 1.00 84.75 114 GLY A O 1
ATOM 896 N N . LEU A 1 115 ? -1.503 15.271 2.231 1.00 84.19 115 LEU A N 1
ATOM 897 C CA . LEU A 1 115 ? -0.428 15.224 3.238 1.00 84.19 115 LEU A CA 1
ATOM 898 C C . LEU A 1 115 ? 0.995 15.318 2.662 1.00 84.19 115 LEU A C 1
ATOM 900 O O . LEU A 1 115 ? 1.945 15.479 3.420 1.00 84.19 115 LEU A O 1
ATOM 904 N N . GLY A 1 116 ? 1.175 15.178 1.344 1.00 81.25 116 GLY A N 1
ATOM 905 C CA . GLY A 1 116 ? 2.506 15.073 0.727 1.00 81.25 116 GLY A CA 1
ATOM 906 C C . GLY A 1 116 ? 3.389 16.312 0.914 1.00 81.25 116 GLY A C 1
ATOM 907 O O . GLY A 1 116 ? 4.576 16.167 1.181 1.00 81.25 116 GLY A O 1
ATOM 908 N N . ASN A 1 117 ? 2.794 17.507 0.852 1.00 82.81 117 ASN A N 1
ATOM 909 C CA . ASN A 1 117 ? 3.517 18.788 0.824 1.00 82.81 117 ASN A CA 1
ATOM 910 C C . ASN A 1 117 ? 3.467 19.553 2.157 1.00 82.81 117 ASN A C 1
ATOM 912 O O . ASN A 1 117 ? 3.875 20.708 2.216 1.00 82.81 117 ASN A O 1
ATOM 916 N N . MET A 1 118 ? 2.893 18.955 3.201 1.00 83.94 118 MET A N 1
ATOM 917 C CA . MET A 1 118 ? 2.772 19.591 4.513 1.00 83.94 118 MET A CA 1
ATOM 918 C C . MET A 1 118 ? 4.044 19.390 5.333 1.00 83.94 118 MET A C 1
ATOM 920 O O . MET A 1 118 ? 4.811 18.464 5.076 1.00 83.94 118 MET A O 1
ATOM 924 N N . ASP A 1 119 ? 4.232 20.228 6.346 1.00 87.38 119 ASP A N 1
ATOM 925 C CA . ASP A 1 119 ? 5.260 20.009 7.357 1.00 87.38 119 ASP A CA 1
ATOM 926 C C . ASP A 1 119 ? 4.922 18.791 8.236 1.00 87.38 119 ASP A C 1
ATOM 928 O O . ASP A 1 119 ? 3.757 18.398 8.349 1.00 87.38 119 ASP A O 1
ATOM 932 N N . VAL A 1 120 ? 5.924 18.172 8.857 1.00 85.38 120 VAL A N 1
ATOM 933 C CA . VAL A 1 120 ? 5.771 16.942 9.651 1.00 85.38 120 VAL A CA 1
ATOM 934 C C . VAL A 1 120 ? 4.728 17.120 10.752 1.00 85.38 120 VAL A C 1
ATOM 936 O O . VAL A 1 120 ? 3.829 16.288 10.897 1.00 85.38 120 VAL A O 1
ATOM 939 N N . GLU A 1 121 ? 4.797 18.213 11.510 1.00 86.88 121 GLU A N 1
ATOM 940 C CA . GLU A 1 121 ? 3.858 18.462 12.607 1.00 86.88 121 GLU A CA 1
ATOM 941 C C . GLU A 1 121 ? 2.426 18.652 12.104 1.00 86.88 121 GLU A C 1
ATOM 943 O O . GLU A 1 121 ? 1.472 18.139 12.697 1.00 86.88 121 GLU A O 1
ATOM 948 N N . ALA A 1 122 ? 2.273 19.337 10.969 1.00 87.31 122 ALA A N 1
ATOM 949 C CA . ALA A 1 122 ? 0.987 19.499 10.306 1.00 87.31 122 ALA A CA 1
ATOM 950 C C . ALA A 1 122 ? 0.440 18.150 9.811 1.00 87.31 122 ALA A C 1
ATOM 952 O O . ALA A 1 122 ? -0.754 17.887 9.962 1.00 87.31 122 ALA A O 1
ATOM 953 N N . LYS A 1 123 ? 1.301 17.253 9.301 1.00 89.12 123 LYS A N 1
ATOM 954 C CA . LYS A 1 123 ? 0.906 15.885 8.922 1.00 89.12 123 LYS A CA 1
ATOM 955 C C . LYS A 1 123 ? 0.410 15.094 10.127 1.00 89.12 123 LYS A C 1
ATOM 957 O O . LYS A 1 123 ? -0.618 14.431 10.018 1.00 89.12 123 LYS A O 1
ATOM 962 N N . VAL A 1 124 ? 1.114 15.158 11.260 1.00 89.81 124 VAL A N 1
ATOM 963 C CA . VAL A 1 124 ? 0.732 14.449 12.494 1.00 89.81 124 VAL A CA 1
ATOM 964 C C . VAL A 1 124 ? -0.623 14.941 12.999 1.00 89.81 124 VAL A C 1
ATOM 966 O O . VAL A 1 124 ? -1.500 14.116 13.257 1.00 89.81 124 VAL A O 1
ATOM 969 N N . LYS A 1 125 ? -0.832 16.261 13.077 1.00 89.81 125 LYS A N 1
ATOM 970 C CA . LYS A 1 125 ? -2.111 16.852 13.506 1.00 89.81 125 LYS A CA 1
ATOM 971 C C . LYS A 1 125 ? -3.254 16.454 12.573 1.00 89.81 125 LYS A C 1
ATOM 973 O O . LYS A 1 125 ? -4.231 15.869 13.032 1.00 89.81 125 LYS A O 1
ATOM 978 N N . ALA A 1 126 ? -3.081 16.650 11.265 1.00 90.62 126 ALA A N 1
ATOM 979 C CA . ALA A 1 126 ? -4.104 16.319 10.276 1.00 90.62 126 ALA A CA 1
ATOM 980 C C . ALA A 1 126 ? -4.446 14.818 10.252 1.00 90.62 126 ALA A C 1
ATOM 982 O O . ALA A 1 126 ? -5.611 14.452 10.116 1.00 90.62 126 ALA A O 1
ATOM 983 N N . LEU A 1 127 ? -3.452 13.930 10.387 1.00 90.06 127 LEU A N 1
ATOM 984 C CA . LEU A 1 127 ? -3.697 12.487 10.493 1.00 90.06 127 LEU A CA 1
ATOM 985 C C . LEU A 1 127 ? -4.444 12.134 11.776 1.00 90.06 127 LEU A C 1
ATOM 987 O O . LEU A 1 127 ? -5.354 11.313 11.737 1.00 90.06 127 LEU A O 1
ATOM 991 N N . THR A 1 128 ? -4.074 12.752 12.893 1.00 91.00 128 THR A N 1
ATOM 992 C CA . THR A 1 128 ? -4.700 12.498 14.194 1.00 91.00 128 THR A CA 1
ATOM 993 C C . THR A 1 128 ? -6.170 12.900 14.187 1.00 91.00 128 THR A C 1
ATOM 995 O O . THR A 1 128 ? -7.017 12.095 14.571 1.00 91.00 128 THR A O 1
ATOM 998 N N . GLU A 1 129 ? -6.488 14.097 13.691 1.00 91.06 129 GLU A N 1
ATOM 999 C CA . GLU A 1 129 ? -7.867 14.583 13.558 1.00 91.06 129 GLU A CA 1
ATOM 1000 C C . GLU A 1 129 ? -8.700 13.655 12.672 1.00 91.06 129 GLU A C 1
ATOM 1002 O O . GLU A 1 129 ? -9.720 13.128 13.111 1.00 91.06 129 GLU A O 1
ATOM 1007 N N . ARG A 1 130 ? -8.207 13.341 11.468 1.00 92.56 130 ARG A N 1
ATOM 1008 C CA . ARG A 1 130 ? -8.907 12.454 10.524 1.00 92.56 130 ARG A CA 1
ATOM 1009 C C . ARG A 1 130 ? -9.100 11.039 11.061 1.00 92.56 130 ARG A C 1
ATOM 1011 O O . ARG A 1 130 ? -10.074 10.378 10.713 1.00 92.56 130 ARG A O 1
ATOM 1018 N N . LEU A 1 131 ? -8.167 10.535 11.867 1.00 91.69 131 LEU A N 1
ATOM 1019 C CA . LEU A 1 131 ? -8.309 9.226 12.500 1.00 91.69 131 LEU A CA 1
ATOM 1020 C C . LEU A 1 131 ? -9.331 9.259 13.636 1.00 91.69 131 LEU A C 1
ATOM 1022 O O . LEU A 1 131 ? -10.139 8.337 13.737 1.00 91.69 131 LEU A O 1
ATOM 1026 N N . ARG A 1 132 ? -9.364 10.329 14.436 1.00 91.12 132 ARG A N 1
ATOM 1027 C CA . ARG A 1 132 ? -10.391 10.523 15.469 1.00 91.12 132 ARG A CA 1
ATOM 1028 C C . ARG A 1 132 ? -11.789 10.666 14.875 1.00 91.12 132 ARG A C 1
ATOM 1030 O O . ARG A 1 132 ? -12.706 10.016 15.362 1.00 91.12 132 ARG A O 1
ATOM 1037 N N . GLU A 1 133 ? -11.942 11.392 13.768 1.00 90.38 133 GLU A N 1
ATOM 1038 C CA . GLU A 1 133 ? -13.200 11.454 13.001 1.00 90.38 133 GLU A CA 1
ATOM 1039 C C . GLU A 1 133 ? -13.683 10.068 12.544 1.00 90.38 133 GLU A C 1
ATOM 1041 O O . GLU A 1 133 ? -14.878 9.829 12.390 1.00 90.38 133 GLU A O 1
ATOM 1046 N N . ARG A 1 134 ? -12.753 9.129 12.333 1.00 88.12 134 ARG A N 1
ATOM 1047 C CA . ARG A 1 134 ? -13.040 7.737 11.955 1.00 88.12 134 ARG A CA 1
ATOM 1048 C C . ARG A 1 134 ? -13.214 6.803 13.156 1.00 88.12 134 ARG A C 1
ATOM 1050 O O . ARG A 1 134 ? -13.318 5.594 12.957 1.00 88.12 134 ARG A O 1
ATOM 1057 N N . GLY A 1 135 ? -13.257 7.339 14.374 1.00 86.94 135 GLY A N 1
ATOM 1058 C CA . GLY A 1 135 ? -13.467 6.576 15.604 1.00 86.94 135 GLY A CA 1
ATOM 1059 C C . GLY A 1 135 ? -12.205 5.910 16.151 1.00 86.94 135 GLY A C 1
ATOM 1060 O O . GLY A 1 135 ? -12.293 4.860 16.787 1.00 86.94 135 GLY A O 1
ATOM 1061 N N . ALA A 1 136 ? -11.022 6.464 15.870 1.00 86.69 136 ALA A N 1
ATOM 1062 C CA . ALA A 1 136 ? -9.786 6.009 16.492 1.00 86.69 136 ALA A CA 1
ATOM 1063 C C . ALA A 1 136 ? -9.686 6.517 17.937 1.00 86.69 136 ALA A C 1
ATOM 1065 O O . ALA A 1 136 ? -9.713 7.722 18.185 1.00 86.69 136 ALA A O 1
ATOM 1066 N N . GLU A 1 137 ? -9.498 5.597 18.878 1.00 85.19 137 GLU A N 1
ATOM 1067 C CA . GLU A 1 137 ? -9.265 5.894 20.291 1.00 85.19 137 GLU A CA 1
ATOM 1068 C C . GLU A 1 137 ? -7.776 5.704 20.599 1.00 85.19 137 GLU A C 1
ATOM 1070 O O . GLU A 1 137 ? -7.299 4.576 20.703 1.00 85.19 137 GLU A O 1
ATOM 1075 N N . PHE A 1 138 ? -7.029 6.802 20.707 1.00 84.38 138 PHE A N 1
ATOM 1076 C CA . PHE A 1 138 ? -5.648 6.812 21.195 1.00 84.38 138 PHE A CA 1
ATOM 1077 C C . PHE A 1 138 ? -5.330 8.179 21.814 1.00 84.38 138 PHE A C 1
ATOM 1079 O O . PHE A 1 138 ? -5.913 9.200 21.432 1.00 84.38 138 PHE A O 1
ATOM 1086 N N . GLN A 1 139 ? -4.412 8.211 22.783 1.00 79.69 139 GLN A N 1
ATOM 1087 C CA . GLN A 1 139 ? -4.102 9.435 23.530 1.00 79.69 139 GLN A CA 1
ATOM 1088 C C . GLN A 1 139 ? -3.373 10.471 22.665 1.00 79.69 139 GLN A C 1
ATOM 1090 O O . GLN A 1 139 ? -3.942 11.514 22.347 1.00 79.69 139 GLN A O 1
ATOM 1095 N N . ALA A 1 140 ? -2.133 10.183 22.265 1.00 75.75 140 ALA A N 1
ATOM 1096 C CA . ALA A 1 140 ? -1.304 11.120 21.503 1.00 75.75 140 ALA A CA 1
ATOM 1097 C C . ALA A 1 140 ? -0.534 10.423 20.379 1.00 75.75 140 ALA A C 1
ATOM 1099 O O . ALA A 1 140 ? -0.654 10.799 19.216 1.00 75.75 140 ALA A O 1
ATOM 1100 N N . VAL A 1 141 ? 0.212 9.373 20.717 1.00 81.38 141 VAL A N 1
ATOM 1101 C CA . VAL A 1 141 ? 0.948 8.553 19.755 1.00 81.38 141 VAL A CA 1
ATOM 1102 C C . VAL A 1 141 ? 0.391 7.135 19.829 1.00 81.38 141 VAL A C 1
ATOM 1104 O O . VAL A 1 141 ? 0.268 6.605 20.932 1.00 81.38 141 VAL A O 1
ATOM 1107 N N . PRO A 1 142 ? 0.005 6.529 18.697 1.00 84.00 142 PRO A N 1
ATOM 1108 C CA . PRO A 1 142 ? -0.548 5.188 18.715 1.00 84.00 142 PRO A CA 1
ATOM 1109 C C . PRO A 1 142 ? 0.519 4.167 19.099 1.00 84.00 142 PRO A C 1
ATOM 1111 O O . PRO A 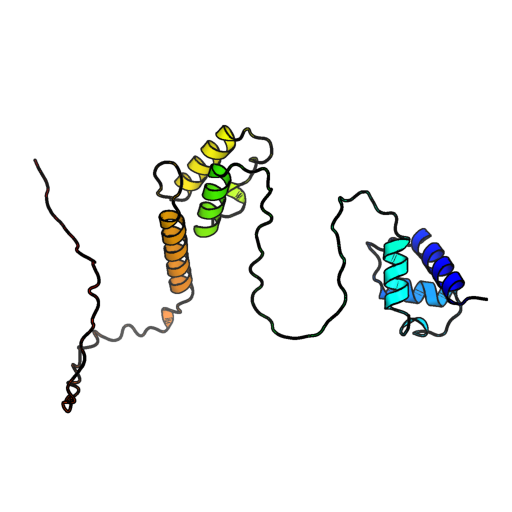1 142 ? 1.560 4.042 18.454 1.00 84.00 142 PRO A O 1
ATOM 1114 N N . THR A 1 143 ? 0.224 3.405 20.144 1.00 88.75 143 THR A N 1
ATOM 1115 C CA . THR A 1 143 ? 1.088 2.343 20.648 1.00 88.75 143 THR A CA 1
ATOM 1116 C C . THR A 1 143 ? 0.880 1.066 19.833 1.00 88.75 143 THR A C 1
ATOM 1118 O O . THR A 1 143 ? -0.168 0.858 19.216 1.00 88.75 143 THR A O 1
ATOM 1121 N N . ALA A 1 144 ? 1.833 0.132 19.885 1.00 85.44 144 ALA A N 1
ATOM 1122 C CA . ALA A 1 144 ? 1.682 -1.180 19.246 1.00 85.44 144 ALA A CA 1
ATOM 1123 C C . ALA A 1 144 ? 0.402 -1.920 19.697 1.00 85.44 144 ALA A C 1
ATOM 1125 O O . ALA A 1 144 ? -0.258 -2.572 18.883 1.00 85.44 144 ALA A O 1
ATOM 1126 N N . LYS A 1 145 ? 0.012 -1.763 20.972 1.00 87.62 145 LYS A N 1
ATOM 1127 C CA . LYS A 1 145 ? -1.239 -2.306 21.528 1.00 87.62 145 LYS A CA 1
ATOM 1128 C C . LYS A 1 145 ? -2.481 -1.724 20.843 1.00 87.62 145 LYS A C 1
ATOM 1130 O O . LYS A 1 145 ? -3.390 -2.477 20.502 1.00 87.62 145 LYS A O 1
ATOM 1135 N N . ASP A 1 146 ? -2.492 -0.422 20.564 1.00 87.88 146 ASP A N 1
ATOM 1136 C CA . ASP A 1 146 ? -3.617 0.258 19.908 1.00 87.88 146 ASP A CA 1
ATOM 1137 C C . ASP A 1 146 ? -3.794 -0.233 18.467 1.00 87.88 146 ASP A C 1
ATOM 1139 O O . ASP A 1 146 ? -4.906 -0.520 18.022 1.00 87.88 146 ASP A O 1
ATOM 1143 N N . ILE A 1 147 ? -2.680 -0.424 17.751 1.00 88.81 147 ILE A N 1
ATOM 1144 C CA . ILE A 1 147 ? -2.668 -0.979 16.390 1.00 88.81 147 ILE A CA 1
ATOM 1145 C C . ILE A 1 147 ? -3.206 -2.418 16.392 1.00 88.81 147 ILE A C 1
ATOM 1147 O O . ILE A 1 147 ? -4.015 -2.780 15.533 1.00 88.81 147 ILE A O 1
ATOM 1151 N N . ALA A 1 148 ? -2.797 -3.241 17.364 1.00 88.00 148 ALA A N 1
ATOM 1152 C CA . ALA A 1 148 ? -3.289 -4.609 17.511 1.00 88.00 148 ALA A CA 1
ATOM 1153 C C . ALA A 1 148 ? -4.791 -4.650 17.847 1.00 88.00 148 ALA A C 1
ATOM 1155 O O . ALA A 1 148 ? -5.535 -5.411 17.222 1.00 88.00 148 ALA A O 1
ATOM 1156 N N . ARG A 1 149 ? -5.258 -3.788 18.763 1.00 90.19 149 ARG A N 1
ATOM 1157 C CA . ARG A 1 149 ? -6.680 -3.641 19.119 1.00 90.19 149 ARG A CA 1
ATOM 1158 C C . ARG A 1 149 ? -7.510 -3.233 17.903 1.00 90.19 149 ARG A C 1
ATOM 1160 O O . ARG A 1 149 ? -8.531 -3.861 17.630 1.00 90.19 149 ARG A O 1
ATOM 1167 N N . ALA A 1 150 ? -7.047 -2.251 17.129 1.00 89.19 150 ALA A N 1
ATOM 1168 C CA . ALA A 1 150 ? -7.704 -1.817 15.896 1.00 89.19 150 ALA A CA 1
ATOM 1169 C C . ALA A 1 150 ? -7.780 -2.945 14.855 1.00 89.19 150 ALA A C 1
ATOM 1171 O O . ALA A 1 150 ? -8.839 -3.179 14.269 1.00 89.19 150 ALA A O 1
ATOM 1172 N N . LYS A 1 151 ? -6.684 -3.692 14.670 1.00 91.31 151 LYS A N 1
ATOM 1173 C CA . LYS A 1 151 ? -6.637 -4.841 13.757 1.00 91.31 151 LYS A CA 1
ATOM 1174 C C . LYS A 1 151 ? -7.607 -5.947 14.184 1.00 91.31 151 LYS A C 1
ATOM 1176 O O . LYS A 1 151 ? -8.329 -6.470 13.340 1.00 91.31 151 LYS A O 1
ATOM 1181 N N . SER A 1 152 ? -7.650 -6.274 15.476 1.00 90.31 152 SER A N 1
ATOM 1182 C CA . SER A 1 152 ? -8.573 -7.269 16.038 1.00 90.31 152 SER A CA 1
ATOM 1183 C C . SER A 1 152 ? -10.031 -6.831 15.885 1.00 90.31 152 SER A C 1
ATOM 1185 O O . SER A 1 152 ? -10.855 -7.603 15.403 1.00 90.31 152 SER A O 1
ATOM 1187 N N . LYS A 1 153 ? -10.348 -5.563 16.187 1.00 91.19 153 LYS A N 1
ATOM 1188 C CA . LYS A 1 153 ? -11.695 -4.995 16.005 1.00 91.19 153 LYS A CA 1
ATOM 1189 C C . LYS A 1 153 ? -12.155 -5.099 14.550 1.00 91.19 153 LYS A C 1
ATOM 1191 O O . LYS A 1 153 ? -13.267 -5.550 14.298 1.00 91.19 153 LYS A O 1
ATOM 1196 N N . ARG A 1 154 ? -11.288 -4.750 13.595 1.00 90.44 154 ARG A N 1
ATOM 1197 C CA . ARG A 1 154 ? -11.585 -4.878 12.162 1.00 90.44 154 ARG A CA 1
ATOM 1198 C C . ARG A 1 154 ? -11.769 -6.333 11.730 1.00 90.44 154 ARG A C 1
ATOM 1200 O O . ARG A 1 154 ? -12.682 -6.619 10.967 1.00 90.44 154 ARG A O 1
ATOM 1207 N N . ALA A 1 155 ? -10.910 -7.241 12.193 1.00 89.44 155 ALA A N 1
ATOM 1208 C CA . ALA A 1 155 ? -11.028 -8.661 11.871 1.00 89.44 155 ALA A CA 1
ATOM 1209 C C . ALA A 1 155 ? -12.367 -9.233 12.360 1.00 89.44 155 ALA A C 1
ATOM 1211 O O . ALA A 1 155 ? -13.060 -9.874 11.583 1.00 89.44 155 ALA A O 1
ATOM 1212 N N . LYS A 1 156 ? -12.775 -8.906 13.595 1.00 90.06 156 LYS A N 1
ATOM 1213 C CA . LYS A 1 156 ? -14.088 -9.283 14.146 1.00 90.06 156 LYS A CA 1
ATOM 1214 C C . LYS A 1 156 ? -15.252 -8.721 13.323 1.00 90.06 156 LYS A C 1
ATOM 1216 O O . LYS A 1 156 ? -16.226 -9.422 13.099 1.00 90.06 156 LYS A O 1
ATOM 1221 N N . GLN A 1 157 ? -15.157 -7.474 12.855 1.00 88.00 157 GLN A N 1
ATOM 1222 C CA . GLN A 1 157 ? -16.191 -6.878 11.998 1.00 88.00 157 GLN A CA 1
ATOM 1223 C C . GLN A 1 157 ? -16.329 -7.604 10.655 1.00 88.00 157 GLN A C 1
ATOM 1225 O O . GLN A 1 157 ? -17.444 -7.853 10.221 1.00 88.00 157 GLN A O 1
ATOM 1230 N N . LEU A 1 158 ? -15.211 -7.955 10.015 1.00 87.69 158 LEU A N 1
ATOM 1231 C CA . LEU A 1 158 ? -15.224 -8.696 8.749 1.00 87.69 158 LEU A CA 1
ATOM 1232 C C . LEU A 1 158 ? -15.733 -10.130 8.916 1.00 87.69 158 LEU A C 1
ATOM 1234 O O . LEU A 1 158 ? -16.409 -10.636 8.028 1.00 87.69 158 LEU A O 1
ATOM 1238 N N . ASP A 1 159 ? -15.409 -10.768 10.040 1.00 87.38 159 ASP A N 1
ATOM 1239 C CA . ASP A 1 159 ? -15.902 -12.106 10.369 1.00 87.38 159 ASP A CA 1
ATOM 1240 C C . ASP A 1 159 ? -17.431 -12.105 10.511 1.00 87.38 159 ASP A C 1
ATOM 1242 O O . ASP A 1 159 ? -18.109 -12.925 9.903 1.00 87.38 159 ASP A O 1
ATOM 1246 N N . LEU A 1 160 ? -17.988 -11.107 11.208 1.00 84.25 160 LEU A N 1
ATOM 1247 C CA . LEU A 1 160 ? -19.438 -10.934 11.340 1.00 84.25 160 LEU A CA 1
ATOM 1248 C C . LEU A 1 160 ? -20.137 -10.629 10.005 1.00 84.25 160 LEU A C 1
ATOM 1250 O O . LEU A 1 160 ? -21.221 -11.146 9.765 1.00 84.25 160 LEU A O 1
ATOM 1254 N N . ASP A 1 161 ? -19.531 -9.813 9.139 1.00 83.25 161 ASP A N 1
ATOM 1255 C CA . ASP A 1 161 ? -20.097 -9.443 7.828 1.00 83.25 161 ASP A CA 1
ATOM 1256 C C . ASP A 1 161 ? -20.106 -10.626 6.836 1.00 83.25 161 ASP A C 1
ATOM 1258 O O . ASP A 1 161 ? -20.934 -10.699 5.932 1.00 83.25 161 ASP A O 1
ATOM 1262 N N . GLY A 1 162 ? -19.196 -11.590 7.015 1.00 77.31 162 GLY A N 1
ATOM 1263 C CA . GLY A 1 162 ? -19.121 -12.810 6.209 1.00 77.31 162 GLY A CA 1
ATOM 1264 C C . GLY A 1 162 ? -20.005 -13.962 6.697 1.00 77.31 162 GLY A C 1
ATOM 1265 O O . GLY A 1 162 ? -20.114 -14.974 5.999 1.00 77.31 162 GLY A O 1
ATOM 1266 N N . MET A 1 163 ? -20.621 -13.848 7.877 1.00 78.00 163 MET A N 1
ATOM 1267 C CA . MET A 1 163 ? -21.514 -14.876 8.408 1.00 78.00 163 MET A CA 1
ATOM 1268 C C . MET A 1 163 ? -22.911 -14.724 7.806 1.00 78.00 163 MET A C 1
ATOM 1270 O O . MET A 1 163 ? -23.623 -13.760 8.079 1.00 78.00 163 MET A O 1
ATOM 1274 N N . ASP A 1 164 ? -23.333 -15.715 7.018 1.00 75.19 164 ASP A N 1
ATOM 1275 C CA . ASP A 1 164 ? -24.717 -15.829 6.557 1.00 75.19 164 ASP A CA 1
ATOM 1276 C C . ASP A 1 164 ? -25.642 -16.164 7.739 1.00 75.19 164 ASP A C 1
ATOM 1278 O O . ASP A 1 164 ? -25.956 -17.322 8.025 1.00 75.19 164 ASP A O 1
ATOM 1282 N N . ALA A 1 165 ? -26.069 -15.123 8.454 1.00 71.44 165 ALA A N 1
ATOM 1283 C CA . ALA A 1 165 ? -26.994 -15.238 9.574 1.00 71.44 165 ALA A CA 1
ATOM 1284 C C . ALA A 1 165 ? -28.417 -15.636 9.137 1.00 71.44 165 ALA A C 1
ATOM 1286 O O . ALA A 1 165 ? -29.241 -15.948 9.992 1.00 71.44 165 ALA A O 1
ATOM 1287 N N . SER A 1 166 ? -28.717 -15.666 7.830 1.00 72.69 166 SER A N 1
ATOM 1288 C CA . SER A 1 166 ? -30.058 -15.996 7.328 1.00 72.69 166 SER A CA 1
ATOM 1289 C C . SER A 1 166 ? -30.403 -17.488 7.441 1.00 72.69 166 SER A C 1
ATOM 1291 O O . SER A 1 166 ? -31.576 -17.839 7.536 1.00 72.69 166 SER A O 1
ATOM 1293 N N . ASN A 1 167 ? -29.391 -18.362 7.511 1.00 69.31 167 ASN A N 1
ATOM 1294 C CA . ASN A 1 167 ? -29.551 -19.803 7.743 1.00 69.31 167 ASN A CA 1
ATOM 1295 C C . ASN A 1 167 ? -29.390 -20.214 9.217 1.00 69.31 167 ASN A C 1
ATOM 1297 O O . ASN A 1 167 ? -29.466 -21.404 9.541 1.00 69.31 167 ASN A O 1
ATOM 1301 N N . ILE A 1 168 ? -29.174 -19.261 10.132 1.00 73.88 168 ILE A N 1
ATOM 1302 C CA . ILE A 1 168 ? -29.238 -19.544 11.565 1.00 73.88 168 ILE A CA 1
ATOM 1303 C C . ILE A 1 168 ? -30.717 -19.683 11.905 1.00 73.88 168 ILE A C 1
ATOM 1305 O O . ILE A 1 168 ? -31.417 -18.701 12.130 1.00 73.88 168 ILE A O 1
ATOM 1309 N N . LEU A 1 169 ? -31.205 -20.924 11.915 1.00 67.88 169 LEU A N 1
ATOM 1310 C CA . LEU A 1 169 ? -32.502 -21.240 12.495 1.00 67.88 169 LEU A CA 1
ATOM 1311 C C . LEU A 1 169 ? -32.527 -20.642 13.907 1.00 67.88 169 LEU A C 1
ATOM 1313 O O . LEU A 1 169 ? -31.755 -21.064 14.771 1.00 67.88 169 LEU A O 1
ATOM 1317 N N . GLU A 1 170 ? -33.431 -19.692 14.150 1.00 65.81 170 GLU A N 1
ATOM 1318 C CA . GLU A 1 170 ? -33.752 -19.103 15.462 1.00 65.81 170 GLU A CA 1
ATOM 1319 C C . GLU A 1 170 ? -34.427 -20.143 16.389 1.00 65.81 170 GLU A C 1
ATOM 1321 O O . GLU A 1 170 ? -35.289 -19.860 17.216 1.00 65.81 170 GLU A O 1
ATOM 1326 N N . SER A 1 171 ? -34.073 -21.417 16.222 1.00 56.06 171 SER A N 1
ATOM 1327 C CA . SER A 1 171 ? -34.590 -22.537 16.976 1.00 56.06 171 SER A CA 1
ATOM 1328 C C . SER A 1 171 ? -33.752 -22.719 18.234 1.00 56.06 171 SER A C 1
ATOM 1330 O O . SER A 1 171 ? -32.771 -23.464 18.246 1.00 56.06 171 SER A O 1
ATOM 1332 N N . GLY A 1 172 ? -34.211 -22.067 19.297 1.00 55.28 172 GLY A N 1
ATOM 1333 C CA . GLY A 1 172 ? -34.187 -22.624 20.639 1.00 55.28 172 GLY A CA 1
ATOM 1334 C C . GLY A 1 172 ? -32.856 -22.524 21.368 1.00 55.28 172 GLY A C 1
ATOM 1335 O O . GLY A 1 172 ? -31.858 -23.141 21.004 1.00 55.28 172 GLY A O 1
ATOM 1336 N N . GLU A 1 173 ? -32.915 -21.812 22.488 1.00 57.91 173 GLU A N 1
ATOM 1337 C CA . GLU A 1 173 ? -32.176 -22.084 23.715 1.00 57.91 173 GLU A CA 1
ATOM 1338 C C . GLU A 1 173 ? -31.655 -23.530 23.750 1.00 57.91 173 GLU A C 1
ATOM 1340 O O . GLU A 1 173 ? -32.373 -24.488 24.060 1.00 57.91 173 GLU A O 1
ATOM 1345 N N . ARG A 1 174 ? -30.386 -23.706 23.362 1.00 57.16 174 ARG A N 1
ATOM 1346 C CA . ARG A 1 174 ? -29.702 -24.987 23.482 1.00 57.16 174 ARG A CA 1
ATOM 1347 C C . ARG A 1 174 ? -29.565 -25.232 24.971 1.00 57.16 174 ARG A C 1
ATOM 1349 O O . ARG A 1 174 ? -28.600 -24.784 25.585 1.00 57.16 174 ARG A O 1
ATOM 1356 N N . ARG A 1 175 ? -30.542 -25.939 25.553 1.00 57.69 175 ARG A N 1
ATOM 1357 C CA . ARG A 1 175 ? -30.409 -26.560 26.870 1.00 57.69 175 ARG A CA 1
ATOM 1358 C C . ARG A 1 175 ? -29.021 -27.164 26.909 1.00 57.69 175 ARG A C 1
ATOM 1360 O O . ARG A 1 175 ? -28.719 -28.055 26.114 1.00 57.69 175 ARG A O 1
ATOM 1367 N N . SER A 1 176 ? -28.201 -26.635 27.810 1.00 53.50 176 SER A N 1
ATOM 1368 C CA . SER A 1 176 ? -26.907 -27.179 28.178 1.00 53.50 176 SER A CA 1
ATOM 1369 C C . SER A 1 176 ? -27.128 -28.621 28.618 1.00 53.50 176 SER A C 1
ATOM 1371 O O . SER A 1 176 ? -27.354 -28.932 29.788 1.00 53.50 176 SER A O 1
ATOM 1373 N N . ARG A 1 177 ? -27.140 -29.540 27.651 1.00 55.03 177 ARG A N 1
ATOM 1374 C CA . ARG A 1 177 ? -26.982 -30.955 27.913 1.00 55.03 177 ARG A CA 1
ATOM 1375 C C . ARG A 1 177 ? -25.509 -31.077 28.243 1.00 55.03 177 ARG A C 1
ATOM 1377 O O . ARG A 1 177 ? -24.682 -31.320 27.371 1.00 55.03 177 ARG A O 1
ATOM 1384 N N . ARG A 1 178 ? -25.206 -30.859 29.525 1.00 57.28 178 ARG A N 1
ATOM 1385 C CA . ARG A 1 178 ? -24.104 -31.512 30.223 1.00 57.28 178 ARG A CA 1
ATOM 1386 C C . ARG A 1 178 ? -24.159 -32.988 29.832 1.00 57.28 178 ARG A C 1
ATOM 1388 O O . ARG A 1 178 ? -24.829 -33.788 30.478 1.00 57.28 178 ARG A O 1
ATOM 1395 N N . GLN A 1 179 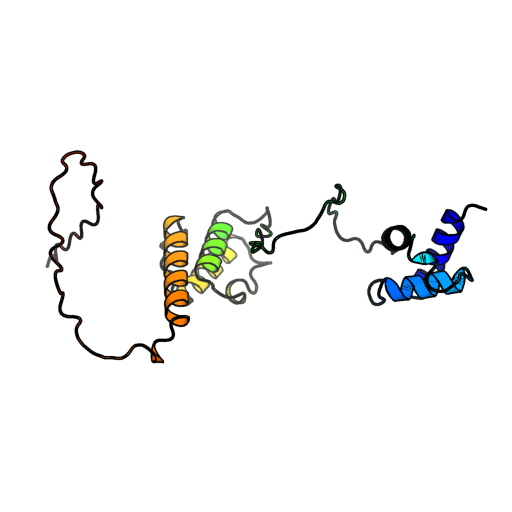? -23.495 -33.346 28.742 1.00 54.06 179 GLN A N 1
ATOM 1396 C CA . GLN A 1 179 ? -22.981 -34.688 28.596 1.00 54.06 179 GLN A CA 1
ATOM 1397 C C . GLN A 1 179 ? -21.863 -34.749 29.623 1.00 54.06 179 GLN A C 1
ATOM 1399 O O . GLN A 1 179 ? -20.774 -34.218 29.421 1.00 54.06 179 GLN A O 1
ATOM 1404 N N . GLN A 1 180 ? -22.200 -35.284 30.795 1.00 52.53 180 GLN A N 1
ATOM 1405 C CA . GLN A 1 180 ? -21.208 -35.780 31.727 1.00 52.53 180 GLN A CA 1
ATOM 1406 C C . GLN A 1 180 ? -20.394 -36.820 30.963 1.00 52.53 180 GLN A C 1
ATOM 1408 O O . GLN A 1 180 ? -20.817 -37.960 30.790 1.00 52.53 180 GLN A O 1
ATOM 1413 N N . VAL A 1 181 ? -19.244 -36.402 30.445 1.00 49.84 181 VAL A N 1
ATOM 1414 C CA . VAL A 1 181 ? -18.199 -37.335 30.058 1.00 49.84 181 VAL A CA 1
ATOM 1415 C C . VAL A 1 181 ? -17.748 -37.962 31.370 1.00 49.84 181 VAL A C 1
ATOM 1417 O O . VAL A 1 181 ? -17.182 -37.283 32.225 1.00 49.84 181 VAL A O 1
ATOM 1420 N N . VAL A 1 182 ? -18.084 -39.234 31.577 1.00 50.31 182 VAL A N 1
ATOM 1421 C CA . VAL A 1 182 ? -17.526 -40.018 32.677 1.00 50.31 182 VAL A CA 1
ATOM 1422 C C . VAL A 1 182 ? -16.037 -40.147 32.382 1.00 50.31 182 VAL A C 1
ATOM 1424 O O . VAL A 1 182 ? -15.619 -40.917 31.520 1.00 50.31 182 VAL A O 1
ATOM 1427 N N . VAL A 1 183 ? -15.242 -39.317 33.050 1.00 48.09 183 VAL A N 1
ATOM 1428 C CA . VAL A 1 183 ? -13.786 -39.377 33.009 1.00 48.09 183 VAL A CA 1
ATOM 1429 C C . VAL A 1 183 ? -13.378 -40.658 33.728 1.00 48.09 183 VAL A C 1
ATOM 1431 O O . VAL A 1 183 ? -13.425 -40.735 34.955 1.00 48.09 183 VAL A O 1
ATOM 1434 N N . VAL A 1 184 ? -12.986 -41.679 32.965 1.00 48.69 184 VAL A N 1
ATOM 1435 C CA . VAL A 1 184 ? -12.165 -42.765 33.504 1.00 48.69 184 VAL A CA 1
ATOM 1436 C C . VAL A 1 184 ? -10.839 -42.131 33.902 1.00 48.69 184 VAL A C 1
ATOM 1438 O O . VAL A 1 184 ? -10.105 -41.604 33.067 1.00 48.69 184 VAL A O 1
ATOM 1441 N N . ALA A 1 185 ? -10.590 -42.113 35.207 1.00 44.38 185 ALA A N 1
ATOM 1442 C CA . ALA A 1 185 ? -9.423 -41.509 35.815 1.00 44.38 185 ALA A CA 1
ATOM 1443 C C . ALA A 1 185 ? -8.125 -42.054 35.197 1.00 44.38 185 ALA A C 1
ATOM 1445 O O . ALA A 1 185 ? -7.828 -43.243 35.273 1.00 44.38 185 ALA A O 1
ATOM 1446 N N . SER A 1 186 ? -7.320 -41.157 34.640 1.00 47.25 186 SER A N 1
ATOM 1447 C CA . SER A 1 186 ? -5.871 -41.320 34.543 1.00 47.25 186 SER A CA 1
ATOM 1448 C C . SER A 1 186 ? -5.249 -40.080 35.182 1.00 47.25 186 SER A C 1
ATOM 1450 O O . SER A 1 186 ? -5.560 -38.968 34.753 1.00 47.25 186 SER A O 1
ATOM 1452 N N . PRO A 1 187 ? -4.452 -40.214 36.256 1.00 52.78 187 PRO A N 1
ATOM 1453 C CA . PRO A 1 187 ? -3.922 -39.060 36.961 1.00 52.78 187 PRO A CA 1
ATOM 1454 C C . PRO A 1 187 ? -2.632 -38.556 36.293 1.00 52.78 187 PRO A C 1
ATOM 1456 O O . PRO A 1 187 ? -1.848 -39.356 35.786 1.00 52.78 187 PRO A O 1
ATOM 1459 N N . ARG A 1 188 ? -2.383 -37.245 36.462 1.00 43.16 188 ARG A N 1
ATOM 1460 C CA . ARG A 1 188 ? -1.104 -36.500 36.333 1.00 43.16 188 ARG A CA 1
ATOM 1461 C C . ARG A 1 188 ? -0.833 -35.801 34.990 1.00 43.16 188 ARG A C 1
ATOM 1463 O O . ARG A 1 188 ? -0.221 -36.367 34.097 1.00 43.16 188 ARG A O 1
ATOM 1470 N N . ASN A 1 189 ? -1.148 -34.507 34.898 1.00 46.31 189 ASN A N 1
ATOM 1471 C CA . ASN A 1 189 ? -0.215 -33.428 35.267 1.00 46.31 189 ASN A CA 1
ATOM 1472 C C . ASN A 1 189 ? -0.848 -32.053 34.995 1.00 46.31 189 ASN A C 1
ATOM 1474 O O . ASN A 1 189 ? -1.124 -31.693 33.855 1.00 46.31 189 ASN A O 1
ATOM 1478 N N . ASN A 1 190 ? -1.042 -31.288 36.070 1.00 50.03 190 ASN A N 1
ATOM 1479 C CA . ASN A 1 190 ? -1.452 -29.889 36.047 1.00 50.03 190 ASN A CA 1
ATOM 1480 C C . ASN A 1 190 ? -0.313 -28.999 35.535 1.00 50.03 190 ASN A C 1
ATOM 1482 O O . ASN A 1 190 ? 0.767 -28.984 36.126 1.00 50.03 190 ASN A O 1
ATOM 1486 N N . LYS A 1 191 ? -0.606 -28.180 34.526 1.00 49.59 191 LYS A N 1
ATOM 1487 C CA . LYS A 1 191 ? -0.105 -26.803 34.415 1.00 49.59 191 LYS A CA 1
ATOM 1488 C C . LYS A 1 191 ? -1.099 -26.002 33.573 1.00 49.59 191 LYS A C 1
ATOM 1490 O O . LYS A 1 191 ? -0.944 -25.846 32.370 1.00 49.59 191 LYS A O 1
ATOM 1495 N N . THR A 1 192 ? -2.166 -25.577 34.240 1.00 48.28 192 THR A N 1
ATOM 1496 C CA . THR A 1 192 ? -3.043 -24.501 33.783 1.00 48.28 192 THR A CA 1
ATOM 1497 C C . THR A 1 192 ? -2.351 -23.201 34.179 1.00 48.28 192 THR A C 1
ATOM 1499 O O . THR A 1 192 ? -2.204 -22.939 35.372 1.00 48.28 192 THR A O 1
ATOM 1502 N N . GLU A 1 193 ? -1.849 -22.447 33.201 1.00 53.69 193 GLU A N 1
ATOM 1503 C CA . GLU A 1 193 ? -1.532 -21.033 33.412 1.00 53.69 193 GLU A CA 1
ATOM 1504 C C . GLU A 1 193 ? -2.859 -20.273 33.581 1.00 53.69 193 GLU A C 1
ATOM 1506 O O . GLU A 1 193 ? -3.781 -20.513 32.798 1.00 53.69 193 GLU A O 1
ATOM 1511 N N . PRO A 1 194 ? -3.006 -19.442 34.624 1.00 61.03 194 PRO A N 1
ATOM 1512 C CA . PRO A 1 194 ? -4.191 -18.618 34.810 1.00 61.03 194 PRO A CA 1
ATOM 1513 C C . PRO A 1 194 ? -4.201 -17.443 33.820 1.00 61.03 194 PRO A C 1
ATOM 1515 O O . PRO A 1 194 ? -3.235 -16.689 33.732 1.00 61.03 194 PRO A O 1
ATOM 1518 N N . ASP A 1 195 ? -5.315 -17.313 33.095 1.00 48.94 195 ASP A N 1
ATOM 1519 C CA . ASP A 1 195 ? -5.754 -16.083 32.433 1.00 48.94 195 ASP A CA 1
ATOM 1520 C C . ASP A 1 195 ? -6.013 -15.014 33.510 1.00 48.94 195 ASP A C 1
ATOM 1522 O O . ASP A 1 195 ? -6.978 -15.108 34.271 1.00 48.94 195 ASP A O 1
ATOM 1526 N N . ASP A 1 196 ? -5.146 -14.003 33.576 1.00 55.81 196 ASP A N 1
ATOM 1527 C CA . ASP A 1 196 ? -5.383 -12.757 34.310 1.00 55.81 196 ASP A CA 1
ATOM 1528 C C . ASP A 1 196 ? -6.356 -11.864 33.511 1.00 55.81 196 ASP A C 1
ATOM 1530 O O . ASP A 1 196 ? -5.960 -10.865 32.910 1.00 55.81 196 ASP A O 1
ATOM 1534 N N . ASP A 1 197 ? -7.640 -12.224 33.503 1.00 54.69 197 ASP A N 1
ATOM 1535 C CA . ASP A 1 197 ? -8.749 -11.298 33.232 1.00 54.69 197 ASP A CA 1
ATOM 1536 C C . ASP A 1 197 ? -9.463 -11.002 34.564 1.00 54.69 197 ASP A C 1
ATOM 1538 O O . ASP A 1 197 ? -10.588 -11.441 34.810 1.00 54.69 197 ASP A O 1
ATOM 1542 N N . ASP A 1 198 ? -8.783 -10.270 35.455 1.00 55.66 198 ASP A N 1
ATOM 1543 C CA . ASP A 1 198 ? -9.398 -9.743 36.677 1.00 55.66 198 ASP A CA 1
ATOM 1544 C C . ASP A 1 198 ? -10.065 -8.386 36.387 1.00 55.66 198 ASP A C 1
ATOM 1546 O O . ASP A 1 198 ? -9.448 -7.314 36.367 1.00 55.66 198 ASP A O 1
ATOM 1550 N N . LEU A 1 199 ? -11.363 -8.478 36.094 1.00 54.47 199 LEU A N 1
ATOM 1551 C CA . LEU A 1 199 ? -12.331 -7.388 36.089 1.00 54.47 199 LEU A CA 1
ATOM 1552 C C . LEU A 1 199 ? -12.492 -6.845 37.517 1.00 54.47 199 LEU A C 1
ATOM 1554 O O . LEU A 1 199 ? -13.329 -7.323 38.278 1.00 54.47 199 LEU A O 1
ATOM 1558 N N . SER A 1 200 ? -11.756 -5.788 37.858 1.00 55.72 200 SER A N 1
ATOM 1559 C CA . SER A 1 200 ? -12.084 -4.958 39.023 1.00 55.72 200 SER A CA 1
ATOM 1560 C C . SER A 1 200 ? -13.046 -3.836 38.622 1.00 55.72 200 SER A C 1
ATOM 1562 O O . SER A 1 200 ? -12.657 -2.734 38.237 1.00 55.72 200 SER A O 1
ATOM 1564 N N . GLU A 1 201 ? -14.340 -4.142 38.730 1.00 52.16 201 GLU A N 1
ATOM 1565 C CA . GLU A 1 201 ? -15.378 -3.164 39.053 1.00 52.16 201 GLU A CA 1
ATOM 1566 C C . GLU A 1 201 ? -15.259 -2.779 40.539 1.00 52.16 201 GLU A C 1
ATOM 1568 O O . GLU A 1 201 ? -15.583 -3.574 41.415 1.00 52.16 201 GLU A O 1
ATOM 1573 N N . SER A 1 202 ? -14.801 -1.558 40.819 1.00 53.97 202 SER A N 1
ATOM 1574 C CA . SER A 1 202 ? -14.960 -0.817 42.088 1.00 53.97 202 SER A CA 1
ATOM 1575 C C . SER A 1 202 ? -14.239 0.527 41.893 1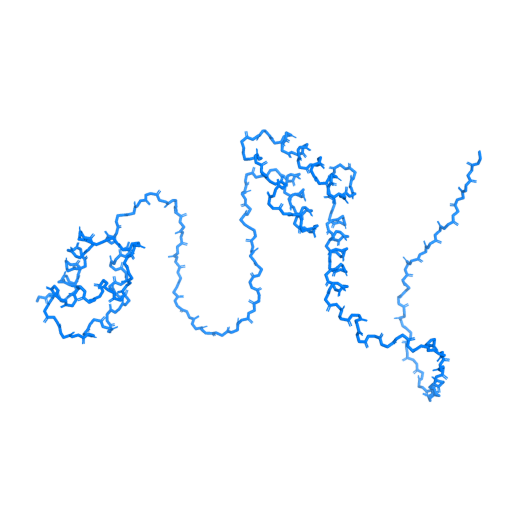.00 53.97 202 SER A C 1
ATOM 1577 O O . SER A 1 202 ? -13.115 0.530 41.411 1.00 53.97 202 SER A O 1
ATOM 1579 N N . GLU A 1 203 ? -14.735 1.718 42.198 1.00 61.59 203 GLU A N 1
ATOM 1580 C CA . GLU A 1 203 ? -15.832 2.120 43.059 1.00 61.59 203 GLU A CA 1
ATOM 1581 C C . GLU A 1 203 ? -16.129 3.595 42.741 1.00 61.59 203 GLU A C 1
ATOM 1583 O O . GLU A 1 203 ? -15.239 4.397 42.445 1.00 61.59 203 GLU A O 1
ATOM 1588 N N . PHE A 1 204 ? -17.409 3.927 42.766 1.00 50.41 204 PHE A N 1
ATOM 1589 C CA . PHE A 1 204 ? -17.972 5.253 42.588 1.00 50.41 204 PHE A CA 1
ATOM 1590 C C . PHE A 1 204 ? -17.753 6.036 43.890 1.00 50.41 204 PHE A C 1
ATOM 1592 O O . PHE A 1 204 ? -18.404 5.729 44.884 1.00 50.41 204 PHE A O 1
ATOM 1599 N N . ASN A 1 205 ? -16.855 7.025 43.910 1.00 55.00 205 ASN A N 1
ATOM 1600 C CA . ASN A 1 205 ? -16.766 7.954 45.040 1.00 55.00 205 ASN A CA 1
ATOM 1601 C C . ASN A 1 205 ? -17.540 9.237 44.728 1.00 55.00 205 ASN A C 1
ATOM 1603 O O . ASN A 1 205 ? -17.307 9.884 43.705 1.00 55.00 205 ASN A O 1
ATOM 1607 N N . PHE A 1 206 ? -18.488 9.518 45.622 1.00 53.62 206 PHE A N 1
ATOM 1608 C CA . PHE A 1 206 ? -19.360 10.688 45.690 1.00 53.62 206 PHE A CA 1
ATOM 1609 C C . PHE A 1 206 ? -18.582 11.960 46.049 1.00 53.62 206 PHE A C 1
ATOM 1611 O O . PHE A 1 206 ? -17.629 11.854 46.856 1.00 53.62 206 PHE A O 1
#

pLDDT: mean 73.76, std 17.72, range [37.53, 92.56]

Organism: NCBI:txid2483200

Foldseek 3Di:
DDVLVLLLVLLLVLCVVDPPVPDDLLVSVVSSCVSVVHDPCPCVVVSVVSVVSNVVNHPPPDDDDDDDDDDDDDDDDDDDPPPDDPPPPPADPQLVQLVLLCVLLVPDCVLVPPLPPDDNVVSNVSSVVSVVVVVQDDDRGDDPVSSVVSNVVVVVVVVVVPDPCVPVPPDDDPPPPPPPPPDPDDDDDDDDDDDPPDDDDDDDDD

InterPro domains:
  IPR014876 DEK, C-terminal [PF08766] (3-56)
  IPR037647 HIRA-interacting protein 3 [PTHR15410] (61-198)

Sequence (206 aa):
MDDDTSLRDAVGKVLKKVDPATTGLREIRRLVETELGLAPKACDARKDEIRRLVLETSPKKKKRARNDDVQAAKKTKKEETATKPVENEEDDERVRQLKMLARAMGTGPSVYRGLGNMDVEAKVKALTERLRERGAEFQAVPTAKDIARAKSKRAKQLDLDGMDASNILESGERRSRRQQVVVVASPRNNKTEPDDDDLSESEFNF

Secondary structure (DSSP, 8-state):
--HHHHHHHHHHHHHHHS-TTTS-HHHHHHHHHHHTTPPTTGGGTTHHHHHHHHHHHS------------------------------TTS-HHHHHHHHHHHHHT--GGGGTT-TTS-HHHHHHHHHHHHHHTT---SSS--HHHHHHHHHHHHHHHHHHTS-GGGS--------------------------------------